Protein 4PMK (pdb70)

Nearest PDB structures (foldseek):
  4pmk-assembly2_B  TM=1.007E+00  e=2.089E-31  Actinidia chinensis
  4pmk-assembly1_A  TM=1.007E+00  e=1.677E-30  Actinidia chinensis
  6fpg-assembly2_H  TM=9.842E-01  e=8.114E-22  Zea mays
  6fpg-assembly1_D  TM=9.839E-01  e=1.562E-21  Zea mays
  6fpg-assembly2_I  TM=9.798E-01  e=4.047E-21  Zea mays

InterPro domains:
  IPR036908 RlpA-like domain superfamily [G3DSA:2.40.40.10] (102-213)
  IPR036908 RlpA-like domain superfamily [SSF50685] (91-212)
  IPR039271 Kiwellin-like [PF24300] (71-211)
  IPR039271 Kiwellin-like [PTHR33191] (9-213)

Radius of gyration: 21.15 Å; Cα contacts (8 Å, |Δi|>4): 742; chains: 2; bounding box: 55×54×46 Å

Structure (mmCIF, N/CA/C/O backbone):
data_4PMK
#
_entry.id   4PMK
#
_cell.length_a   52.420
_cell.length_b   59.700
_cell.length_c   54.550
_cell.angle_alpha   90.000
_cell.angle_beta   97.450
_cell.angle_gamma   90.000
#
_symmetry.space_group_name_H-M   'P 1 21 1'
#
loop_
_entity.id
_entity.type
_entity.pdbx_description
1 polymer Kiwellin
2 non-polymer 'CHLORIDE ION'
3 water water
#
loop_
_atom_site.group_PDB
_atom_site.id
_atom_site.type_symbol
_atom_site.label_atom_id
_atom_site.label_alt_id
_atom_site.label_comp_id
_atom_site.label_asym_id
_atom_site.label_entity_id
_atom_site.label_seq_id
_atom_site.pdbx_PDB_ins_code
_atom_site.Cartn_x
_atom_site.Cartn_y
_atom_site.Cartn_z
_atom_site.occupancy
_atom_site.B_iso_or_equiv
_atom_site.auth_seq_id
_atom_site.auth_comp_id
_atom_site.auth_asym_id
_atom_site.auth_atom_id
_atom_site.pdbx_PDB_model_num
ATOM 1 N N . LYS A 1 24 ? 18.338 7.273 29.250 1.00 92.40 24 LYS A N 1
ATOM 2 C CA . LYS A 1 24 ? 19.117 8.095 30.227 1.00 90.88 24 LYS A CA 1
ATOM 3 C C . LYS A 1 24 ? 20.575 8.277 29.792 1.00 84.79 24 LYS A C 1
ATOM 4 O O . LYS A 1 24 ? 20.993 7.764 28.747 1.00 82.29 24 LYS A O 1
ATOM 10 N N . CYS A 1 25 ? 21.337 9.024 30.591 1.00 80.56 25 CYS A N 1
ATOM 11 C CA . CYS A 1 25 ? 22.754 9.272 30.309 1.00 76.68 25 CYS A CA 1
ATOM 12 C C . CYS A 1 25 ? 23.599 8.042 30.661 1.00 70.75 25 CYS A C 1
ATOM 13 O O . CYS A 1 25 ? 23.698 7.675 31.830 1.00 69.03 25 CYS A O 1
ATOM 16 N N . ASN A 1 26 ? 24.191 7.410 29.648 1.00 67.01 26 ASN A N 1
ATOM 17 C CA . ASN A 1 26 ? 25.075 6.254 29.846 1.00 64.08 26 ASN A CA 1
ATOM 18 C C . ASN A 1 26 ? 26.354 6.342 29.000 1.00 58.48 26 ASN A C 1
ATOM 19 O O . ASN A 1 26 ? 26.484 7.223 28.142 1.00 55.53 26 ASN A O 1
ATOM 24 N N . ASP A 1 27 ? 27.295 5.432 29.268 1.00 54.12 27 ASP A N 1
ATOM 25 C CA . ASP A 1 27 ? 28.523 5.303 28.483 1.00 50.47 27 ASP A CA 1
ATOM 26 C C . ASP A 1 27 ? 28.175 4.819 27.073 1.00 50.24 27 ASP A C 1
ATOM 27 O O . ASP A 1 27 ? 27.307 3.972 26.900 1.00 49.50 27 ASP A O 1
ATOM 32 N N . ASP A 1 28 ? 28.838 5.373 26.065 1.00 49.75 28 ASP A N 1
ATOM 33 C CA . ASP A 1 28 ? 28.727 4.843 24.716 1.00 50.46 28 ASP A CA 1
ATOM 34 C C . ASP A 1 28 ? 29.816 3.789 24.553 1.00 49.93 28 ASP A C 1
ATOM 35 O O . ASP A 1 28 ? 31.016 4.112 24.614 1.00 46.26 28 ASP A O 1
ATOM 40 N N . PRO A 1 29 ? 29.410 2.524 24.325 1.00 51.71 29 PRO A N 1
ATOM 41 C CA . PRO A 1 29 ? 30.384 1.430 24.280 1.00 51.70 29 PRO A CA 1
ATOM 42 C C . PRO A 1 29 ? 31.359 1.500 23.095 1.00 50.83 29 PRO A C 1
ATOM 43 O O . PRO A 1 29 ? 32.403 0.836 23.126 1.00 50.11 29 PRO A O 1
ATOM 47 N N . GLU A 1 30 ? 31.021 2.284 22.065 1.00 50.57 30 GLU A N 1
ATOM 48 C CA . GLU A 1 30 ? 31.929 2.514 20.936 1.00 50.34 30 GLU A CA 1
ATOM 49 C C . GLU A 1 30 ? 33.067 3.449 21.312 1.00 48.15 30 GLU A C 1
ATOM 50 O O . GLU A 1 30 ? 34.142 3.409 20.708 1.00 49.06 30 GLU A O 1
ATOM 56 N N . VAL A 1 31 ? 32.805 4.303 22.289 1.00 44.63 31 VAL A N 1
ATOM 57 C CA . VAL A 1 31 ? 33.771 5.274 22.762 1.00 43.17 31 VAL A CA 1
ATOM 58 C C . VAL A 1 31 ? 34.712 4.605 23.758 1.00 43.39 31 VAL A C 1
ATOM 59 O O . VAL A 1 31 ? 35.904 4.912 23.796 1.00 43.33 31 VAL A O 1
ATOM 63 N N . GLY A 1 32 ? 34.169 3.689 24.554 1.00 43.02 32 GLY A N 1
ATOM 64 C CA . GLY A 1 32 ? 34.966 2.947 25.509 1.00 45.30 32 GLY A CA 1
ATOM 65 C C . GLY A 1 32 ? 35.255 3.688 26.798 1.00 44.47 32 GLY A C 1
ATOM 66 O O . GLY A 1 32 ? 36.185 3.320 27.513 1.00 49.17 32 GLY A O 1
ATOM 67 N N . THR A 1 33 ? 34.469 4.718 27.118 1.00 43.24 33 THR A N 1
ATOM 68 C CA . THR A 1 33 ? 34.485 5.276 28.478 1.00 43.49 33 THR A CA 1
ATOM 69 C C . THR A 1 33 ? 33.857 4.249 29.434 1.00 43.52 33 THR A C 1
ATOM 70 O O . THR A 1 33 ? 33.126 3.361 28.995 1.00 41.48 33 THR A O 1
ATOM 74 N N . HIS A 1 34 ? 34.130 4.373 30.733 1.00 45.36 34 HIS A N 1
ATOM 75 C CA . HIS A 1 34 ? 33.479 3.501 31.717 1.00 46.78 34 HIS A CA 1
ATOM 76 C C . HIS A 1 34 ? 33.027 4.256 32.955 1.00 48.38 34 HIS A C 1
ATOM 77 O O . HIS A 1 34 ? 33.094 3.722 34.068 1.00 47.69 34 HIS A O 1
ATOM 84 N N . ILE A 1 35 ? 32.528 5.476 32.763 1.00 49.45 35 ILE A N 1
ATOM 85 C CA . ILE A 1 35 ? 32.120 6.331 33.886 1.00 53.68 35 ILE A CA 1
ATOM 86 C C . ILE A 1 35 ? 30.864 5.820 34.618 1.00 55.29 35 ILE A C 1
ATOM 87 O O . ILE A 1 35 ? 30.672 6.095 35.816 1.00 57.16 35 ILE A O 1
ATOM 92 N N . CYS A 1 36 ? 30.016 5.082 33.903 1.00 52.97 36 CYS A N 1
ATOM 93 C CA . CYS A 1 36 ? 28.783 4.548 34.475 1.00 53.30 36 CYS A CA 1
ATOM 94 C C . CYS A 1 36 ? 28.886 3.062 34.806 1.00 49.56 36 CYS A C 1
ATOM 95 O O . CYS A 1 36 ? 27.905 2.448 35.209 1.00 51.47 36 CYS A O 1
ATOM 98 N N . ARG A 1 37 ? 30.077 2.487 34.661 1.00 45.02 37 ARG A N 1
ATOM 99 C CA . ARG A 1 37 ? 30.271 1.063 34.933 1.00 42.78 37 ARG A CA 1
ATOM 100 C C . ARG A 1 37 ? 30.015 0.766 36.412 1.00 42.17 37 ARG A C 1
ATOM 101 O O . ARG A 1 37 ? 30.568 1.420 37.278 1.00 41.25 37 ARG A O 1
ATOM 109 N N . GLY A 1 38 ? 29.123 -0.191 36.667 1.00 42.64 38 GLY A N 1
ATOM 110 C CA . GLY A 1 38 ? 28.770 -0.643 38.005 1.00 43.02 38 GLY A CA 1
ATOM 111 C C . GLY A 1 38 ? 27.639 0.116 38.673 1.00 44.38 38 GLY A C 1
ATOM 112 O O . GLY A 1 38 ? 27.156 -0.304 39.717 1.00 44.41 38 GLY A O 1
ATOM 113 N N . THR A 1 39 ? 27.195 1.228 38.095 1.00 45.42 39 THR A N 1
ATOM 114 C CA . THR A 1 39 ? 26.287 2.124 38.839 1.00 48.07 39 THR A CA 1
ATOM 115 C C . THR A 1 39 ? 24.825 1.636 38.936 1.00 50.72 39 THR A C 1
ATOM 116 O O . THR A 1 39 ? 24.325 0.946 38.044 1.00 51.28 39 THR A O 1
ATOM 120 N N . CYS A 1 48 ? 38.620 -0.742 17.239 1.00 49.23 48 CYS A N 1
ATOM 121 C CA . CYS A 1 48 ? 38.275 0.596 16.795 1.00 45.47 48 CYS A CA 1
ATOM 122 C C . CYS A 1 48 ? 37.991 1.488 17.998 1.00 45.23 48 CYS A C 1
ATOM 123 O O . CYS A 1 48 ? 37.127 1.189 18.827 1.00 40.60 48 CYS A O 1
ATOM 126 N N . LYS A 1 49 ? 38.750 2.572 18.097 1.00 46.11 49 LYS A N 1
ATOM 127 C CA . LYS A 1 49 ? 38.585 3.552 19.165 1.00 44.56 49 LYS A CA 1
ATOM 128 C C . LYS A 1 49 ? 38.464 4.953 18.565 1.00 38.24 49 LYS A C 1
ATOM 129 O O . LYS A 1 49 ? 38.939 5.186 17.452 1.00 35.44 49 LYS A O 1
ATOM 135 N N . PRO A 1 50 ? 37.849 5.897 19.304 1.00 35.20 50 PRO A N 1
ATOM 136 C CA . PRO A 1 50 ? 37.820 7.268 18.808 1.00 32.63 50 PRO A CA 1
ATOM 137 C C . PRO A 1 50 ? 39.214 7.839 18.476 1.00 31.24 50 PRO A C 1
ATOM 138 O O . PRO A 1 50 ? 40.185 7.588 19.200 1.00 30.97 50 PRO A O 1
ATOM 142 N N . SER A 1 51 ? 39.299 8.589 17.375 1.00 28.50 51 SER A N 1
ATOM 143 C CA . SER A 1 51 ? 40.536 9.259 16.966 1.00 27.92 51 SER A CA 1
ATOM 144 C C . SER A 1 51 ? 40.792 10.507 17.776 1.00 28.76 51 SER A C 1
ATOM 145 O O . SER A 1 51 ? 41.951 10.931 17.933 1.00 29.69 51 SER A O 1
ATOM 148 N N . GLY A 1 52 ? 39.717 11.090 18.300 1.00 27.74 52 GLY A N 1
ATOM 149 C CA . GLY A 1 52 ? 39.810 12.314 19.089 1.00 29.67 52 GLY A CA 1
ATOM 150 C C . GLY A 1 52 ? 38.430 12.900 19.310 1.00 29.00 52 GLY A C 1
ATOM 151 O O . GLY A 1 52 ? 37.485 12.151 19.473 1.00 27.03 52 GLY A O 1
ATOM 152 N N . THR A 1 53 ? 38.324 14.231 19.290 1.00 30.81 53 THR A N 1
ATOM 153 C CA . THR A 1 53 ? 37.069 14.946 19.555 1.00 31.81 53 THR A CA 1
ATOM 154 C C . THR A 1 53 ? 36.879 16.228 18.739 1.00 32.58 53 THR A C 1
ATOM 155 O O . THR A 1 53 ? 37.835 16.836 18.283 1.00 33.21 53 THR A O 1
ATOM 159 N N . LEU A 1 54 ? 35.612 16.599 18.564 1.00 33.11 54 LEU A N 1
ATOM 160 C CA . LEU A 1 54 ? 35.195 17.891 18.051 1.00 34.79 54 LEU A CA 1
ATOM 161 C C . LEU A 1 54 ? 34.151 18.434 19.009 1.00 37.76 54 LEU A C 1
ATOM 162 O O . LEU A 1 54 ? 33.211 17.728 19.377 1.00 37.48 54 LEU A O 1
ATOM 167 N N . THR A 1 55 ? 34.281 19.692 19.374 1.00 41.67 55 THR A N 1
ATOM 168 C CA . THR A 1 55 ? 33.419 20.281 20.384 1.00 46.66 55 THR A CA 1
ATOM 169 C C . THR A 1 55 ? 32.356 21.101 19.704 1.00 49.17 55 THR A C 1
ATOM 170 O O . THR A 1 55 ? 32.658 21.940 18.865 1.00 48.99 55 THR A O 1
ATOM 174 N N . CYS A 1 56 ? 31.110 20.860 20.086 1.00 53.82 56 CYS A N 1
ATOM 175 C CA . CYS A 1 56 ? 29.960 21.448 19.420 1.00 58.01 56 CYS A CA 1
ATOM 176 C C . CYS A 1 56 ? 29.222 22.392 20.365 1.00 61.72 56 CYS A C 1
ATOM 177 O O . CYS A 1 56 ? 29.802 23.378 20.823 1.00 74.20 56 CYS A O 1
ATOM 180 N N . GLN A 1 57 ? 27.961 22.110 20.673 1.00 70.07 57 GLN A N 1
ATOM 181 C CA . GLN A 1 57 ? 27.170 23.019 21.491 1.00 77.43 57 GLN A CA 1
ATOM 182 C C . GLN A 1 57 ? 27.543 22.773 22.940 1.00 77.09 57 GLN A C 1
ATOM 183 O O . GLN A 1 57 ? 26.784 22.157 23.689 1.00 74.69 57 GLN A O 1
ATOM 189 N N . GLY A 1 58 ? 28.734 23.237 23.314 1.00 76.56 58 GLY A N 1
ATOM 190 C CA . GLY A 1 58 ? 29.334 22.907 24.601 1.00 77.54 58 GLY A CA 1
ATOM 191 C C . GLY A 1 58 ? 29.498 21.414 24.878 1.00 76.83 58 GLY A C 1
ATOM 192 O O . GLY A 1 58 ? 29.607 21.023 26.041 1.00 77.11 58 GLY A O 1
ATOM 193 N N . LYS A 1 59 ? 29.523 20.578 23.831 1.00 68.61 59 LYS A N 1
ATOM 194 C CA . LYS A 1 59 ? 29.657 19.128 24.001 1.00 65.22 59 LYS A CA 1
ATOM 195 C C . LYS A 1 59 ? 30.795 18.577 23.148 1.00 60.53 59 LYS A C 1
ATOM 196 O O . LYS A 1 59 ? 30.908 18.921 21.970 1.00 54.75 59 LYS A O 1
ATOM 202 N N . SER A 1 60 ? 31.633 17.730 23.747 1.00 55.32 60 SER A N 1
ATOM 203 C CA . SER A 1 60 ? 32.676 17.001 23.010 1.00 50.73 60 SER A CA 1
ATOM 204 C C . SER A 1 60 ? 32.086 15.779 22.344 1.00 45.34 60 SER A C 1
ATOM 205 O O . SER A 1 60 ? 31.503 14.927 23.014 1.00 48.84 60 SER A O 1
ATOM 208 N N . HIS A 1 61 ? 32.240 15.697 21.031 1.00 38.41 61 HIS A N 1
ATOM 209 C CA . HIS A 1 61 ? 31.863 14.535 20.282 1.00 34.35 61 HIS A CA 1
ATOM 210 C C . HIS A 1 61 ? 33.130 13.801 19.879 1.00 32.19 61 HIS A C 1
ATOM 211 O O . HIS A 1 61 ? 34.114 14.439 19.530 1.00 31.19 61 HIS A O 1
ATOM 218 N N . PRO A 1 62 ? 33.114 12.458 19.942 1.00 30.27 62 PRO A N 1
ATOM 219 C CA . PRO A 1 62 ? 34.245 11.672 19.503 1.00 29.32 62 PRO A CA 1
ATOM 220 C C . PRO A 1 62 ? 34.298 11.677 17.991 1.00 26.82 62 PRO A C 1
ATOM 221 O O . PRO A 1 62 ? 33.249 11.724 17.338 1.00 25.12 62 PRO A O 1
ATOM 225 N N . THR A 1 63 ? 35.508 11.685 17.446 1.00 26.64 63 THR A N 1
ATOM 226 C CA . THR A 1 63 ? 35.718 11.444 16.014 1.00 25.53 63 THR A CA 1
ATOM 227 C C . THR A 1 63 ? 36.268 10.023 15.843 1.00 25.60 63 THR A C 1
ATOM 228 O O . THR A 1 63 ? 36.817 9.434 16.792 1.00 24.65 63 THR A O 1
ATOM 232 N N . TYR A 1 64 ? 36.087 9.480 14.640 1.00 24.53 64 TYR A N 1
ATOM 233 C CA . TYR A 1 64 ? 36.571 8.162 14.296 1.00 26.07 64 TYR A CA 1
ATOM 234 C C . TYR A 1 64 ? 37.056 8.136 12.865 1.00 26.54 64 TYR A C 1
ATOM 235 O O . TYR A 1 64 ? 36.469 8.783 11.997 1.00 25.87 64 TYR A O 1
ATOM 244 N N . ASP A 1 65 ? 38.114 7.369 12.615 1.00 30.09 65 ASP A N 1
ATOM 245 C CA . ASP A 1 65 ? 38.494 7.029 11.228 1.00 33.72 65 ASP A CA 1
ATOM 246 C C . ASP A 1 65 ? 38.114 5.577 10.899 1.00 33.42 65 ASP A C 1
ATOM 247 O O . ASP A 1 65 ? 38.219 5.153 9.756 1.00 40.65 65 ASP A O 1
ATOM 252 N N . CYS A 1 66 ? 37.636 4.844 11.903 1.00 31.63 66 CYS A N 1
ATOM 253 C CA . CYS A 1 66 ? 37.313 3.433 11.783 1.00 28.49 66 CYS A CA 1
ATOM 254 C C . CYS A 1 66 ? 35.898 3.150 12.250 1.00 26.93 66 CYS A C 1
ATOM 255 O O . CYS A 1 66 ? 35.222 3.989 12.849 1.00 28.01 66 CYS A O 1
ATOM 258 N N . SER A 1 67 ? 35.457 1.939 11.986 1.00 25.65 67 SER A N 1
ATOM 259 C CA . SER A 1 67 ? 34.156 1.462 12.426 1.00 25.86 67 SER A CA 1
ATOM 260 C C . SER A 1 67 ? 34.347 0.018 12.869 1.00 24.12 67 SER A C 1
ATOM 261 O O . SER A 1 67 ? 35.351 -0.585 12.504 1.00 24.92 67 SER A O 1
ATOM 264 N N . PRO A 1 68 ? 33.378 -0.561 13.602 1.00 26.60 68 PRO A N 1
ATOM 265 C CA . PRO A 1 68 ? 33.505 -1.989 13.994 1.00 28.48 68 PRO A CA 1
ATOM 266 C C . PRO A 1 68 ? 33.624 -2.909 12.759 1.00 30.88 68 PRO A C 1
ATOM 267 O O . PRO A 1 68 ? 33.326 -2.468 11.636 1.00 30.73 68 PRO A O 1
ATOM 271 N N . PRO A 1 69 ? 34.065 -4.168 12.964 1.00 31.97 69 PRO A N 1
ATOM 272 C CA . PRO A 1 69 ? 34.183 -5.139 11.880 1.00 30.69 69 PRO A CA 1
ATOM 273 C C . PRO A 1 69 ? 32.851 -5.343 11.127 1.00 28.71 69 PRO A C 1
ATOM 274 O O . PRO A 1 69 ? 31.791 -5.431 11.741 1.00 29.67 69 PRO A O 1
ATOM 278 N N . VAL A 1 70 ? 32.916 -5.383 9.805 1.00 27.58 70 VAL A N 1
ATOM 279 C CA . VAL A 1 70 ? 31.771 -5.731 8.982 1.00 26.35 70 VAL A CA 1
ATOM 280 C C . VAL A 1 70 ? 31.658 -7.263 8.976 1.00 30.30 70 VAL A C 1
ATOM 281 O O . VAL A 1 70 ? 32.631 -7.965 8.676 1.00 30.66 70 VAL A O 1
ATOM 285 N N . THR A 1 71 ? 30.488 -7.776 9.364 1.00 32.40 71 THR A N 1
ATOM 286 C CA . THR A 1 71 ? 30.228 -9.222 9.422 1.00 32.97 71 THR A CA 1
ATOM 287 C C . THR A 1 71 ? 28.955 -9.531 8.655 1.00 32.66 71 THR A C 1
ATOM 288 O O . THR A 1 71 ? 28.358 -8.649 8.027 1.00 29.12 71 THR A O 1
ATOM 292 N N . SER A 1 72 ? 28.551 -10.794 8.662 1.00 33.15 72 SER A N 1
ATOM 293 C CA . SER A 1 72 ? 27.259 -11.176 8.097 1.00 33.84 72 SER A CA 1
ATOM 294 C C . SER A 1 72 ? 26.096 -10.605 8.908 1.00 33.53 72 SER A C 1
ATOM 295 O O . SER A 1 72 ? 24.956 -10.610 8.448 1.00 34.28 72 SER A O 1
ATOM 298 N N . SER A 1 73 ? 26.377 -10.133 10.121 1.00 33.38 73 SER A N 1
ATOM 299 C CA . SER A 1 73 ? 25.352 -9.559 10.981 1.00 33.18 73 SER A CA 1
ATOM 300 C C . SER A 1 73 ? 25.972 -8.426 11.776 1.00 30.26 73 SER A C 1
ATOM 301 O O . SER A 1 73 ? 26.326 -8.587 12.937 1.00 31.69 73 SER A O 1
ATOM 304 N N . THR A 1 74 ? 26.113 -7.277 11.132 1.00 26.87 74 THR A N 1
ATOM 305 C CA . THR A 1 74 ? 26.839 -6.170 11.694 1.00 24.85 74 THR A CA 1
ATOM 306 C C . THR A 1 74 ? 25.890 -5.307 12.517 1.00 23.08 74 THR A C 1
ATOM 307 O O . THR A 1 74 ? 24.978 -4.722 11.964 1.00 19.79 74 THR A O 1
ATOM 311 N N . PRO A 1 75 ? 26.110 -5.207 13.847 1.00 22.11 75 PRO A N 1
ATOM 312 C CA . PRO A 1 75 ? 25.223 -4.357 14.645 1.00 21.14 75 PRO A CA 1
ATOM 313 C C . PRO A 1 75 ? 25.435 -2.879 14.344 1.00 19.89 75 PRO A C 1
ATOM 314 O O . PRO A 1 75 ? 26.577 -2.404 14.181 1.00 19.93 75 PRO A O 1
ATOM 318 N N . ALA A 1 76 ? 24.361 -2.118 14.327 1.00 19.27 76 ALA A N 1
ATOM 319 C CA . ALA A 1 76 ? 24.463 -0.736 13.931 1.00 19.99 76 ALA A CA 1
ATOM 320 C C . ALA A 1 76 ? 23.289 0.060 14.461 1.00 19.73 76 ALA A C 1
ATOM 321 O O . ALA A 1 76 ? 22.312 -0.517 14.949 1.00 20.44 76 ALA A O 1
ATOM 323 N N . LYS A 1 77 ? 23.401 1.380 14.332 1.00 20.25 77 LYS A N 1
ATOM 324 C CA . LYS A 1 77 ? 22.328 2.322 14.624 1.00 20.52 77 LYS A CA 1
ATOM 325 C C . LYS A 1 77 ? 21.829 2.924 13.308 1.00 19.10 77 LYS A C 1
ATOM 326 O O . LYS A 1 77 ? 22.642 3.384 12.484 1.00 21.08 77 LYS A O 1
ATOM 332 N N . LEU A 1 78 ? 20.511 2.913 13.110 1.00 19.14 78 LEU A N 1
ATOM 333 C CA . LEU A 1 78 ? 19.891 3.513 11.912 1.00 19.21 78 LEU A CA 1
ATOM 334 C C . LEU A 1 78 ? 19.404 4.898 12.301 1.00 20.55 78 LEU A C 1
ATOM 335 O O . LEU A 1 78 ? 18.721 5.073 13.322 1.00 21.84 78 LEU A O 1
ATOM 340 N N . THR A 1 79 ? 19.806 5.887 11.511 1.00 19.90 79 THR A N 1
ATOM 341 C CA . THR A 1 79 ? 19.318 7.247 11.639 1.00 22.10 79 THR A CA 1
ATOM 342 C C . THR A 1 79 ? 18.704 7.631 10.279 1.00 21.94 79 THR A C 1
ATOM 343 O O . THR A 1 79 ? 18.696 6.823 9.330 1.00 19.29 79 THR A O 1
ATOM 347 N N . ASN A 1 80 ? 18.151 8.836 10.214 1.00 21.63 80 ASN A N 1
ATOM 348 C CA . ASN A 1 80 ? 17.454 9.309 9.036 1.00 23.31 80 ASN A CA 1
ATOM 349 C C . ASN A 1 80 ? 18.184 10.504 8.407 1.00 25.01 80 ASN A C 1
ATOM 350 O O . ASN A 1 80 ? 18.566 11.438 9.102 1.00 25.19 80 ASN A O 1
ATOM 355 N N . ASN A 1 81 ? 18.344 10.455 7.083 1.00 25.76 81 ASN A N 1
ATOM 356 C CA . ASN A 1 81 ? 19.023 11.484 6.325 1.00 25.03 81 ASN A CA 1
ATOM 357 C C . ASN A 1 81 ? 18.224 11.869 5.085 1.00 29.04 81 ASN A C 1
ATOM 358 O O . ASN A 1 81 ? 17.561 11.022 4.458 1.00 24.16 81 ASN A O 1
ATOM 363 N N . ASP A 1 82 ? 18.307 13.164 4.748 1.00 28.17 82 ASP A N 1
ATOM 364 C CA . ASP A 1 82 ? 17.707 13.739 3.568 1.00 29.84 82 ASP A CA 1
ATOM 365 C C . ASP A 1 82 ? 18.792 13.823 2.486 1.00 29.21 82 ASP A C 1
ATOM 366 O O . ASP A 1 82 ? 19.731 14.590 2.604 1.00 31.36 82 ASP A O 1
ATOM 371 N N . PHE A 1 83 ? 18.655 12.999 1.456 1.00 26.48 83 PHE A N 1
ATOM 372 C CA . PHE A 1 83 ? 19.621 12.897 0.372 1.00 25.79 83 PHE A CA 1
ATOM 373 C C . PHE A 1 83 ? 19.294 13.779 -0.809 1.00 26.38 83 PHE A C 1
ATOM 374 O O . PHE A 1 83 ? 19.997 13.747 -1.837 1.00 26.89 83 PHE A O 1
ATOM 382 N N . SER A 1 84 ? 18.216 14.533 -0.689 1.00 27.87 84 SER A N 1
ATOM 383 C CA . SER A 1 84 ? 17.691 15.291 -1.804 1.00 31.22 84 SER A CA 1
ATOM 384 C C . SER A 1 84 ? 18.364 16.661 -1.930 1.00 33.63 84 SER A C 1
ATOM 385 O O . SER A 1 84 ? 19.053 17.123 -1.010 1.00 32.89 84 SER A O 1
ATOM 388 N N . GLU A 1 85 ? 18.162 17.274 -3.089 1.00 36.53 85 GLU A N 1
ATOM 389 C CA . GLU A 1 85 ? 18.619 18.647 -3.393 1.00 43.88 85 GLU A CA 1
ATOM 390 C C . GLU A 1 85 ? 18.126 19.678 -2.369 1.00 41.06 85 GLU A C 1
ATOM 3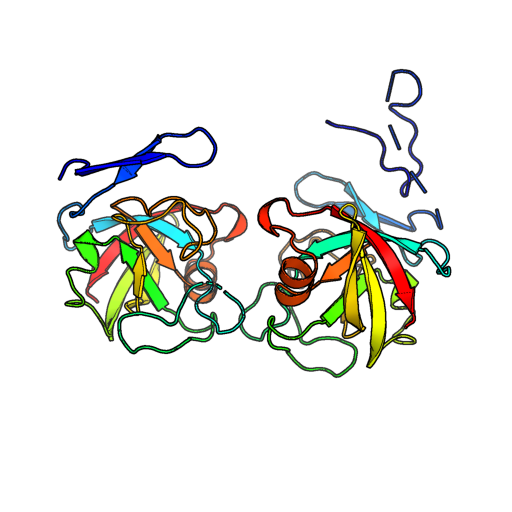91 O O . GLU A 1 85 ? 18.865 20.588 -2.009 1.00 45.29 85 GLU A O 1
ATOM 397 N N . GLY A 1 86 ? 16.885 19.514 -1.909 1.00 41.12 86 GLY A N 1
ATOM 398 C CA . GLY A 1 86 ? 16.291 20.353 -0.880 1.00 47.77 86 GLY A CA 1
ATOM 399 C C . GLY A 1 86 ? 16.385 19.668 0.468 1.00 53.59 86 GLY A C 1
ATOM 400 O O . GLY A 1 86 ? 15.374 19.175 0.979 1.00 65.89 86 GLY A O 1
ATOM 401 N N . GLY A 1 87 ? 17.594 19.600 1.036 1.00 51.83 87 GLY A N 1
ATOM 402 C CA . GLY A 1 87 ? 17.794 18.882 2.285 1.00 52.81 87 GLY A CA 1
ATOM 403 C C . GLY A 1 87 ? 18.910 19.315 3.211 1.00 62.62 87 GLY A C 1
ATOM 404 O O . GLY A 1 87 ? 19.680 20.215 2.905 1.00 62.83 87 GLY A O 1
ATOM 405 N N . ASP A 1 88 ? 18.971 18.648 4.361 1.00 74.54 88 ASP A N 1
ATOM 406 C CA . ASP A 1 88 ? 19.937 18.947 5.416 1.00 87.16 88 ASP A CA 1
ATOM 407 C C . ASP A 1 88 ? 21.306 18.296 5.180 1.00 90.60 88 ASP A C 1
ATOM 408 O O . ASP A 1 88 ? 22.274 18.624 5.866 1.00 87.73 88 ASP A O 1
ATOM 413 N N . GLY A 1 89 ? 21.390 17.392 4.203 1.00 91.60 89 GLY A N 1
ATOM 414 C CA . GLY A 1 89 ? 22.563 16.533 4.020 1.00 84.19 89 GLY A CA 1
ATOM 415 C C . GLY A 1 89 ? 23.829 17.168 3.455 1.00 82.82 89 GLY A C 1
ATOM 416 O O . GLY A 1 89 ? 24.813 16.461 3.210 1.00 86.23 89 GLY A O 1
ATOM 417 N N . GLY A 1 90 ? 23.821 18.483 3.235 1.00 71.24 90 GLY A N 1
ATOM 418 C CA . GLY A 1 90 ? 25.017 19.178 2.756 1.00 64.19 90 GLY A CA 1
ATOM 419 C C . GLY A 1 90 ? 25.202 18.994 1.259 1.00 57.69 90 GLY A C 1
ATOM 420 O O . GLY A 1 90 ? 24.319 19.347 0.462 1.00 65.26 90 GLY A O 1
ATOM 421 N N . GLY A 1 91 ? 26.343 18.441 0.861 1.00 46.81 91 GLY A N 1
ATOM 422 C CA . GLY A 1 91 ? 26.617 18.274 -0.563 1.00 47.11 91 GLY A CA 1
ATOM 423 C C . GLY A 1 91 ? 25.935 17.057 -1.171 1.00 39.88 91 GLY A C 1
ATOM 424 O O . GLY A 1 91 ? 25.219 16.345 -0.484 1.00 33.73 91 GLY A O 1
ATOM 425 N N . PRO A 1 92 ? 26.154 16.816 -2.480 1.00 39.36 92 PRO A N 1
ATOM 426 C CA . PRO A 1 92 ? 25.653 15.599 -3.107 1.00 35.52 92 PRO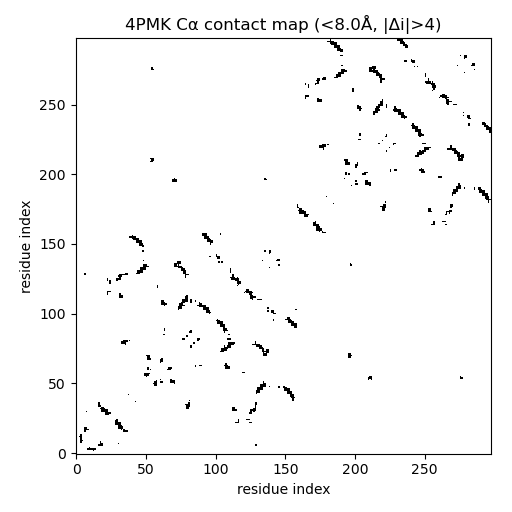 A CA 1
ATOM 427 C C . PRO A 1 92 ? 26.307 14.357 -2.498 1.00 31.97 92 PRO A C 1
ATOM 428 O O . PRO A 1 92 ? 27.379 14.444 -1.908 1.00 29.21 92 PRO A O 1
ATOM 432 N N . SER A 1 93 ? 25.657 13.217 -2.641 1.00 29.51 93 SER A N 1
ATOM 433 C CA . SER A 1 93 ? 26.215 11.953 -2.187 1.00 29.40 93 SER A CA 1
ATOM 434 C C . SER A 1 93 ? 27.586 11.647 -2.806 1.00 29.08 93 SER A C 1
ATOM 435 O O . SER A 1 93 ? 27.809 11.814 -4.015 1.00 28.77 93 SER A O 1
ATOM 438 N N . GLU A 1 94 ? 28.505 11.211 -1.953 1.00 29.31 94 GLU A N 1
ATOM 439 C CA . GLU A 1 94 ? 29.894 10.939 -2.357 1.00 33.93 94 GLU A CA 1
ATOM 440 C C . GLU A 1 94 ? 30.017 9.955 -3.510 1.00 31.34 94 GLU A C 1
ATOM 441 O O . GLU A 1 94 ? 30.772 10.197 -4.447 1.00 38.93 94 GLU A O 1
ATOM 447 N N . CYS A 1 95 ? 29.271 8.850 -3.446 1.00 26.91 95 CYS A N 1
ATOM 448 C CA . CYS A 1 95 ? 29.486 7.727 -4.368 1.00 27.05 95 CYS A CA 1
ATOM 449 C C . CYS A 1 95 ? 29.330 8.125 -5.838 1.00 29.48 95 CYS A C 1
ATOM 450 O O . CYS A 1 95 ? 30.194 7.800 -6.628 1.00 29.45 95 CYS A O 1
ATOM 453 N N . ASP A 1 96 ? 28.240 8.812 -6.187 1.00 31.84 96 ASP A N 1
ATOM 454 C CA . ASP A 1 96 ? 27.953 9.190 -7.592 1.00 34.65 96 ASP A CA 1
ATOM 455 C C . ASP A 1 96 ? 27.930 10.702 -7.817 1.00 38.32 96 ASP A C 1
ATOM 456 O O . ASP A 1 96 ? 27.592 11.163 -8.924 1.00 36.98 96 ASP A O 1
ATOM 461 N N . GLU A 1 97 ? 28.271 11.479 -6.784 1.00 37.26 97 GLU A N 1
ATOM 462 C CA . GLU A 1 97 ? 28.273 12.946 -6.892 1.00 40.36 97 GLU A CA 1
ATOM 463 C C . GLU A 1 97 ? 26.910 13.429 -7.408 1.00 35.27 97 GLU A C 1
ATOM 464 O O . GLU A 1 97 ? 26.832 14.186 -8.356 1.00 41.09 97 GLU A O 1
ATOM 470 N N . SER A 1 98 ? 25.843 12.919 -6.808 1.00 31.67 98 SER A N 1
ATOM 471 C CA . SER A 1 98 ? 24.493 13.290 -7.167 1.00 30.86 98 SER A CA 1
ATOM 472 C C . SER A 1 98 ? 23.611 13.374 -5.947 1.00 28.92 98 SER A C 1
ATOM 473 O O . SER A 1 98 ? 23.948 12.867 -4.875 1.00 25.09 98 SER A O 1
ATOM 476 N N . TYR A 1 99 ? 22.477 14.037 -6.125 1.00 29.62 99 TYR A N 1
ATOM 477 C CA . TYR A 1 99 ? 21.428 14.043 -5.132 1.00 29.74 99 TYR A CA 1
ATOM 478 C C . TYR A 1 99 ? 20.503 12.900 -5.466 1.00 28.75 99 TYR A C 1
ATOM 479 O O . TYR A 1 99 ? 20.499 12.405 -6.599 1.00 28.19 99 TYR A O 1
ATOM 488 N N . HIS A 1 100 ? 19.688 12.527 -4.491 1.00 27.30 100 HIS A N 1
ATOM 489 C CA . HIS A 1 100 ? 18.769 11.409 -4.631 1.00 28.43 100 HIS A CA 1
ATOM 490 C C . HIS A 1 100 ? 17.419 11.717 -4.029 1.00 29.53 100 HIS A C 1
ATOM 491 O O . HIS A 1 100 ? 17.328 12.392 -3.013 1.00 33.60 100 HIS A O 1
ATOM 498 N N . SER A 1 101 ? 16.379 11.173 -4.634 1.00 27.51 101 SER A N 1
ATOM 499 C CA . SER A 1 101 ? 15.050 11.184 -4.036 1.00 27.75 101 SER A CA 1
ATOM 500 C C . SER A 1 101 ? 15.084 10.388 -2.724 1.00 24.30 101 SER A C 1
ATOM 501 O O . SER A 1 101 ? 15.676 9.313 -2.667 1.00 23.58 101 SER A O 1
ATOM 504 N N . ASN A 1 102 ? 14.415 10.874 -1.689 1.00 23.83 102 ASN A N 1
ATOM 505 C CA . ASN A 1 102 ? 14.269 10.074 -0.463 1.00 23.71 102 ASN A CA 1
ATOM 506 C C . ASN A 1 102 ? 13.286 8.872 -0.532 1.00 24.76 102 ASN A C 1
ATOM 507 O O . ASN A 1 102 ? 13.155 8.143 0.445 1.00 22.70 102 ASN A O 1
ATOM 512 N N . ASN A 1 103 ? 12.596 8.685 -1.673 1.00 26.88 103 ASN A N 1
ATOM 513 C CA . ASN A 1 103 ? 11.870 7.439 -1.969 1.00 27.21 103 ASN A CA 1
ATOM 514 C C . ASN A 1 103 ? 12.771 6.332 -2.459 1.00 25.79 103 ASN A C 1
ATOM 515 O O . ASN A 1 103 ? 12.345 5.188 -2.513 1.00 24.78 103 ASN A O 1
ATOM 520 N N . GLU A 1 104 ? 14.012 6.654 -2.816 1.00 24.67 104 GLU A N 1
ATOM 521 C CA . GLU A 1 104 ? 14.989 5.620 -3.076 1.00 24.65 104 GLU A CA 1
ATOM 522 C C . GLU A 1 104 ? 15.402 5.001 -1.750 1.00 24.43 104 GLU A C 1
ATOM 523 O O . GLU A 1 104 ? 15.491 5.698 -0.701 1.00 19.60 104 GLU A O 1
ATOM 529 N N . ARG A 1 105 ? 15.642 3.694 -1.794 1.00 21.58 105 ARG A N 1
ATOM 530 C CA . ARG A 1 105 ? 16.134 2.982 -0.652 1.00 22.96 105 ARG A CA 1
ATOM 531 C C . ARG A 1 105 ? 17.645 3.100 -0.712 1.00 22.53 105 ARG A C 1
ATOM 532 O O . ARG A 1 105 ? 18.291 2.370 -1.462 1.00 22.25 105 ARG A O 1
ATOM 540 N N . ILE A 1 106 ? 18.179 4.066 0.034 1.00 18.46 106 ILE A N 1
ATOM 541 C CA . ILE A 1 106 ? 19.578 4.412 -0.042 1.00 18.24 106 ILE A CA 1
ATOM 542 C C . ILE A 1 106 ? 20.105 4.722 1.361 1.00 16.86 106 ILE A C 1
ATOM 543 O O . ILE A 1 106 ? 19.357 5.162 2.228 1.00 17.04 106 ILE A O 1
ATOM 548 N N . VAL A 1 107 ? 21.395 4.507 1.569 1.00 16.81 107 VAL A N 1
ATOM 549 C CA . VAL A 1 107 ? 22.009 4.800 2.859 1.00 16.93 107 VAL A CA 1
ATOM 550 C C . VAL A 1 107 ? 23.348 5.472 2.718 1.00 17.41 107 VAL A C 1
ATOM 551 O O . VAL A 1 107 ? 23.982 5.449 1.654 1.00 17.66 107 VAL A O 1
ATOM 555 N N . ALA A 1 108 ? 23.748 6.096 3.814 1.00 16.74 108 ALA A N 1
ATOM 556 C CA . ALA A 1 108 ? 25.104 6.530 4.027 1.00 17.56 108 ALA A CA 1
ATOM 557 C C . ALA A 1 108 ? 25.652 5.704 5.152 1.00 17.76 108 ALA A C 1
ATOM 558 O O . ALA A 1 108 ? 24.901 5.323 6.035 1.00 22.66 108 ALA A O 1
ATOM 560 N N . LEU A 1 109 ? 26.961 5.457 5.143 1.00 17.64 109 LEU A N 1
ATOM 561 C CA . LEU A 1 109 ? 27.615 4.645 6.156 1.00 18.30 109 LEU A CA 1
ATOM 562 C C . LEU A 1 109 ? 28.707 5.427 6.844 1.00 19.04 109 LEU A C 1
ATOM 563 O O . LEU A 1 109 ? 29.401 6.209 6.183 1.00 19.35 109 LEU A O 1
ATOM 568 N N . SER A 1 110 ? 28.867 5.226 8.158 1.00 18.75 110 SER A N 1
ATOM 569 C CA . SER A 1 110 ? 29.995 5.796 8.888 1.00 18.62 110 SER A CA 1
ATOM 570 C C . SER A 1 110 ? 31.278 5.603 8.115 1.00 19.67 110 SER A C 1
ATOM 571 O O . SER A 1 110 ? 31.481 4.571 7.447 1.00 21.03 110 SER A O 1
ATOM 574 N N . THR A 1 111 ? 32.149 6.601 8.220 1.00 20.63 111 THR A N 1
ATOM 575 C CA . THR A 1 111 ? 33.467 6.619 7.590 1.00 21.47 111 THR A CA 1
ATOM 576 C C . THR A 1 111 ? 34.173 5.260 7.503 1.00 23.38 111 THR A C 1
ATOM 577 O O . THR A 1 111 ? 34.568 4.853 6.418 1.00 24.14 111 THR A O 1
ATOM 581 N N . GLY A 1 112 ? 34.357 4.570 8.633 1.00 23.41 112 GLY A N 1
ATOM 582 C CA . GLY A 1 112 ? 34.996 3.253 8.619 1.00 24.06 112 GLY A CA 1
ATOM 583 C C . GLY A 1 112 ? 34.366 2.286 7.610 1.00 23.70 112 GLY A C 1
ATOM 584 O O . GLY A 1 112 ? 35.060 1.653 6.827 1.00 22.87 112 GLY A O 1
ATOM 585 N N . TRP A 1 113 ? 33.048 2.158 7.672 1.00 22.23 113 TRP A N 1
ATOM 586 C CA . TRP A 1 113 ? 32.301 1.274 6.804 1.00 20.34 113 TRP A CA 1
ATOM 587 C C . TRP A 1 113 ? 32.250 1.787 5.360 1.00 20.36 113 TRP A C 1
ATOM 588 O O . TRP A 1 113 ? 32.263 0.995 4.451 1.00 21.32 113 TRP A O 1
ATOM 599 N N . TYR A 1 114 ? 32.212 3.102 5.178 1.00 19.80 114 TYR A N 1
ATOM 600 C CA . TYR A 1 114 ? 32.260 3.712 3.882 1.00 20.48 114 TYR A CA 1
ATOM 601 C C . TYR A 1 114 ? 33.562 3.332 3.204 1.00 22.07 114 TYR A C 1
ATOM 602 O O . TYR A 1 114 ? 33.620 3.133 1.979 1.00 20.38 114 TYR A O 1
ATOM 611 N N . ASN A 1 115 ? 34.617 3.278 4.016 1.00 21.89 115 ASN A N 1
ATOM 612 C CA . ASN A 1 115 ? 35.902 2.737 3.603 1.00 22.95 115 ASN A CA 1
ATOM 613 C C . ASN A 1 115 ? 36.399 3.294 2.241 1.00 24.22 115 ASN A C 1
ATOM 614 O O . ASN A 1 115 ? 36.725 2.548 1.295 1.00 23.21 115 ASN A O 1
ATOM 619 N N . GLY A 1 116 ? 36.436 4.624 2.156 1.00 23.36 116 GLY A N 1
ATOM 620 C CA . GLY A 1 116 ? 36.948 5.319 1.006 1.00 23.60 116 GLY A CA 1
ATOM 621 C C . GLY A 1 116 ? 36.122 5.118 -0.251 1.00 25.21 116 GLY A C 1
ATOM 622 O O . GLY A 1 116 ? 36.599 5.405 -1.341 1.00 25.76 116 GLY A O 1
ATOM 623 N N . GLY A 1 117 ? 34.906 4.603 -0.101 1.00 23.83 117 GLY A N 1
ATOM 624 C CA . GLY A 1 117 ? 34.022 4.367 -1.233 1.00 27.90 117 GLY A CA 1
ATOM 625 C C . GLY A 1 117 ? 33.936 2.917 -1.701 1.00 28.81 117 GLY A C 1
ATOM 626 O O . GLY A 1 117 ? 33.272 2.657 -2.708 1.00 31.37 117 GLY A O 1
ATOM 627 N N . SER A 1 118 ? 34.566 1.968 -0.998 1.00 26.45 118 SER A N 1
ATOM 628 C CA . SER A 1 118 ? 34.615 0.558 -1.475 1.00 28.27 118 SER A CA 1
ATOM 629 C C . SER A 1 118 ? 33.250 -0.145 -1.572 1.00 27.66 118 SER A C 1
ATOM 630 O O . SER A 1 118 ? 33.102 -1.100 -2.341 1.00 26.38 118 SER A O 1
ATOM 633 N N . ARG A 1 119 ? 32.262 0.336 -0.821 1.00 25.94 119 ARG A N 1
ATOM 634 C CA . ARG A 1 119 ? 30.897 -0.230 -0.870 1.00 25.98 119 ARG A CA 1
ATOM 635 C C . ARG A 1 119 ? 29.902 0.594 -1.693 1.00 24.43 119 ARG A C 1
ATOM 636 O O . ARG A 1 119 ? 28.732 0.240 -1.791 1.00 20.90 119 ARG A O 1
ATOM 644 N N . CYS A 1 120 ? 30.387 1.671 -2.311 1.00 25.51 120 CYS A N 1
ATOM 645 C CA . CYS A 1 120 ? 29.563 2.533 -3.162 1.00 25.63 120 CYS A CA 1
ATOM 646 C C . CYS A 1 120 ? 28.864 1.758 -4.234 1.00 25.35 120 CYS A C 1
ATOM 647 O O . CYS A 1 120 ? 29.492 0.986 -4.956 1.00 26.57 120 CYS A O 1
ATOM 650 N N . GLY A 1 121 ? 27.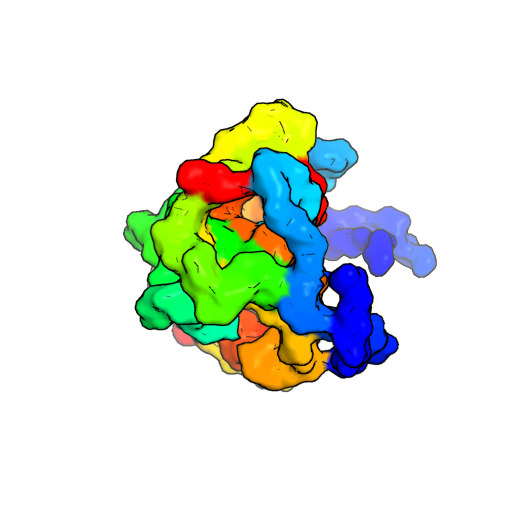563 1.993 -4.354 1.00 23.46 121 GLY A N 1
ATOM 651 C CA . GLY A 1 121 ? 26.759 1.395 -5.403 1.00 25.60 121 GLY A CA 1
ATOM 652 C C . GLY A 1 121 ? 26.324 -0.039 -5.116 1.00 26.92 121 GLY A C 1
ATOM 653 O O . GLY A 1 121 ? 25.611 -0.627 -5.918 1.00 29.25 121 GLY A O 1
ATOM 654 N N . LYS A 1 122 ? 26.721 -0.601 -3.981 1.00 26.28 122 LYS A N 1
ATOM 655 C CA . LYS A 1 122 ? 26.360 -1.969 -3.656 1.00 28.24 122 LYS A CA 1
ATOM 656 C C . LYS A 1 122 ? 25.140 -1.989 -2.780 1.00 27.31 122 LYS A C 1
ATOM 657 O O . LYS A 1 122 ? 24.835 -0.983 -2.140 1.00 25.05 122 LYS A O 1
ATOM 663 N N . MET A 1 123 ? 24.434 -3.122 -2.745 1.00 23.38 123 MET A N 1
ATOM 664 C CA . MET A 1 123 ? 23.302 -3.250 -1.852 1.00 23.02 123 MET A CA 1
ATOM 665 C C . MET A 1 123 ? 23.749 -3.808 -0.501 1.00 22.36 123 MET A C 1
ATOM 666 O O . MET A 1 123 ? 24.630 -4.676 -0.415 1.00 23.05 123 MET A O 1
ATOM 671 N N . ILE A 1 124 ? 23.116 -3.314 0.547 1.00 19.93 124 ILE A N 1
ATOM 672 C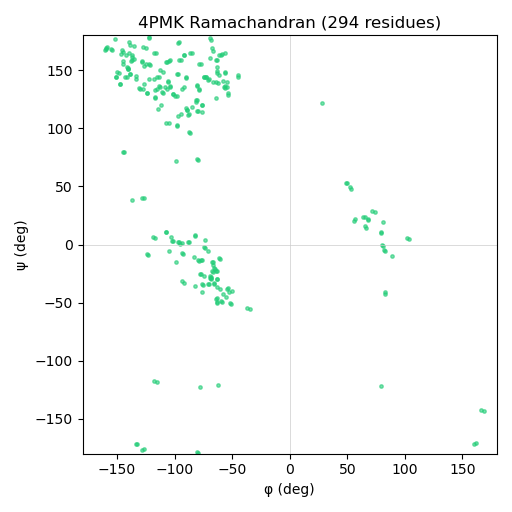 CA . ILE A 1 124 ? 23.156 -3.972 1.820 1.00 21.10 124 ILE A CA 1
ATOM 673 C C . ILE A 1 124 ? 21.758 -4.411 2.184 1.00 23.11 124 ILE A C 1
ATOM 674 O O . ILE A 1 124 ? 20.773 -3.970 1.576 1.00 25.41 124 ILE A O 1
ATOM 679 N N . ARG A 1 125 ? 21.696 -5.301 3.167 1.00 21.68 125 ARG A N 1
ATOM 680 C CA . ARG A 1 125 ? 20.469 -5.784 3.725 1.00 23.77 125 ARG A CA 1
ATOM 681 C C . ARG A 1 125 ? 20.441 -5.359 5.187 1.00 23.02 125 ARG A C 1
ATOM 682 O O . ARG A 1 125 ? 21.382 -5.639 5.949 1.00 20.64 125 ARG A O 1
ATOM 690 N N . ILE A 1 126 ? 19.365 -4.689 5.559 1.00 22.17 126 ILE A N 1
ATOM 691 C CA . ILE A 1 126 ? 19.210 -4.170 6.894 1.00 23.79 126 ILE A CA 1
ATOM 692 C C . ILE A 1 126 ? 18.101 -4.935 7.534 1.00 24.05 126 ILE A C 1
ATOM 693 O O . ILE A 1 126 ? 17.085 -5.134 6.906 1.00 25.91 126 ILE A O 1
ATOM 698 N N . THR A 1 127 ? 18.296 -5.349 8.777 1.00 25.48 127 THR A N 1
ATOM 699 C CA . THR A 1 127 ? 17.270 -6.032 9.511 1.00 27.80 127 THR A CA 1
ATOM 700 C C . THR A 1 127 ? 16.991 -5.288 10.805 1.00 29.47 127 THR A C 1
ATOM 701 O O . THR A 1 127 ? 17.912 -5.000 11.570 1.00 26.12 127 THR A O 1
ATOM 705 N N . ALA A 1 128 ? 15.714 -5.021 11.064 1.00 31.33 128 ALA A N 1
ATOM 706 C CA . ALA A 1 128 ? 15.300 -4.273 12.258 1.00 32.63 128 ALA A CA 1
ATOM 707 C C . ALA A 1 128 ? 14.878 -5.190 13.399 1.00 37.06 128 ALA A C 1
ATOM 708 O O . ALA A 1 128 ? 14.780 -6.394 13.208 1.00 36.26 128 ALA A O 1
ATOM 710 N N . SER A 1 129 ? 14.601 -4.596 14.563 1.00 40.46 129 SER A N 1
ATOM 711 C CA . SER A 1 129 ? 14.188 -5.331 15.776 1.00 45.43 129 SER A CA 1
ATOM 712 C C . SER A 1 129 ? 12.821 -6.002 15.666 1.00 47.77 129 SER A C 1
ATOM 713 O O . SER A 1 129 ? 12.529 -6.954 16.384 1.00 50.69 129 SER A O 1
ATOM 716 N N . ASN A 1 130 ? 11.972 -5.493 14.783 1.00 44.56 130 ASN A N 1
ATOM 717 C CA . ASN A 1 130 ? 10.683 -6.116 14.528 1.00 45.48 130 ASN A CA 1
ATOM 718 C C . ASN A 1 130 ? 10.793 -7.273 13.540 1.00 44.36 130 ASN A C 1
ATOM 719 O O . ASN A 1 130 ? 9.777 -7.793 13.083 1.00 48.37 130 ASN A O 1
ATOM 724 N N . GLY A 1 131 ? 12.015 -7.660 13.179 1.00 40.91 131 GLY A N 1
ATOM 725 C CA . GLY A 1 131 ? 12.206 -8.763 12.241 1.00 41.20 131 GLY A CA 1
ATOM 726 C C . GLY A 1 131 ? 12.061 -8.396 10.771 1.00 38.45 131 GLY A C 1
ATOM 727 O O . GLY A 1 131 ? 12.304 -9.233 9.917 1.00 37.81 131 GLY A O 1
ATOM 728 N N . LYS A 1 132 ? 11.683 -7.160 10.455 1.00 39.13 132 LYS A N 1
ATOM 729 C CA . LYS A 1 132 ? 11.564 -6.743 9.045 1.00 37.82 132 LYS A CA 1
ATOM 730 C C . LYS A 1 132 ? 12.928 -6.433 8.439 1.00 32.77 132 LYS A C 1
ATOM 731 O O . LYS A 1 132 ? 13.855 -6.075 9.145 1.00 28.85 132 LYS A O 1
ATOM 737 N N . SER A 1 133 ? 13.016 -6.554 7.122 1.00 30.62 133 SER A N 1
ATOM 738 C CA . SER A 1 133 ? 14.260 -6.412 6.395 1.00 30.56 133 SER A CA 1
ATOM 739 C C . SER A 1 133 ? 14.016 -5.659 5.109 1.00 30.25 133 SER A C 1
ATOM 740 O O . SER A 1 133 ? 12.926 -5.742 4.524 1.00 31.78 133 SER A O 1
ATOM 743 N N . VAL A 1 134 ? 15.049 -4.960 4.667 1.00 28.96 134 VAL A N 1
ATOM 744 C CA . VAL A 1 134 ? 14.998 -4.146 3.452 1.00 28.93 134 VAL A CA 1
ATOM 745 C C . VAL A 1 134 ? 16.405 -4.096 2.871 1.00 24.90 134 VAL A C 1
ATOM 746 O O . VAL A 1 134 ? 17.390 -4.132 3.607 1.00 23.01 134 VAL A O 1
ATOM 750 N N . SER A 1 135 ? 16.501 -4.091 1.558 1.00 23.23 135 SER A N 1
ATOM 751 C CA . SER A 1 135 ? 17.771 -3.853 0.901 1.00 24.85 135 SER A CA 1
ATOM 752 C C . SER A 1 135 ? 17.850 -2.378 0.492 1.00 23.98 135 SER A C 1
ATOM 753 O O . SER A 1 135 ? 16.834 -1.744 0.144 1.00 22.55 135 SER A O 1
ATOM 756 N N . ALA A 1 136 ? 19.067 -1.844 0.527 1.00 21.39 136 ALA A N 1
ATOM 757 C CA . ALA A 1 136 ? 19.293 -0.441 0.284 1.00 20.27 136 ALA A CA 1
ATOM 758 C C . ALA A 1 136 ? 20.649 -0.268 -0.327 1.00 20.70 136 ALA A C 1
ATOM 759 O O . ALA A 1 136 ? 21.562 -1.053 -0.069 1.00 22.28 136 ALA A O 1
ATOM 761 N N . LYS A 1 137 ? 20.782 0.748 -1.172 1.00 22.68 137 LYS A N 1
ATOM 762 C CA . LYS A 1 137 ? 22.028 0.994 -1.893 1.00 20.86 137 LYS A CA 1
ATOM 763 C C . LYS A 1 137 ? 22.910 1.965 -1.151 1.00 18.04 137 LYS A C 1
ATOM 764 O O . LYS A 1 137 ? 22.438 2.987 -0.713 1.00 18.32 137 LYS A O 1
ATOM 770 N N . VAL A 1 138 ? 24.195 1.671 -1.028 1.00 18.20 138 VAL A N 1
ATOM 771 C CA . VAL A 1 138 ? 25.123 2.615 -0.397 1.00 19.29 138 VAL A CA 1
ATOM 772 C C . VAL A 1 138 ? 25.441 3.759 -1.381 1.00 19.87 138 VAL A C 1
ATOM 773 O O . VAL A 1 138 ? 25.949 3.516 -2.473 1.00 21.42 138 VAL A O 1
ATOM 777 N N . VAL A 1 139 ? 25.127 4.996 -0.997 1.00 19.96 139 VAL A N 1
ATOM 778 C CA . VAL A 1 139 ? 25.422 6.146 -1.838 1.00 20.55 139 VAL A CA 1
ATOM 779 C C . VAL A 1 139 ? 26.287 7.222 -1.209 1.00 19.56 139 VAL A C 1
ATOM 780 O O . VAL A 1 139 ? 26.718 8.125 -1.908 1.00 17.33 139 VAL A O 1
ATOM 784 N N . ASP A 1 140 ? 26.563 7.152 0.093 1.00 19.11 140 ASP A N 1
ATOM 785 C CA . ASP A 1 140 ? 27.240 8.277 0.714 1.00 20.20 140 ASP A CA 1
ATOM 786 C C . ASP A 1 140 ? 27.920 7.861 2.013 1.00 20.84 140 ASP A C 1
ATOM 787 O O . ASP A 1 140 ? 27.711 6.748 2.507 1.00 19.37 140 ASP A O 1
ATOM 792 N N . GLU A 1 141 ? 28.744 8.773 2.528 1.00 21.76 141 GLU A N 1
ATOM 793 C CA . GLU A 1 141 ? 29.493 8.627 3.778 1.00 20.01 141 GLU A CA 1
ATOM 794 C C . GLU A 1 141 ? 28.826 9.460 4.861 1.00 21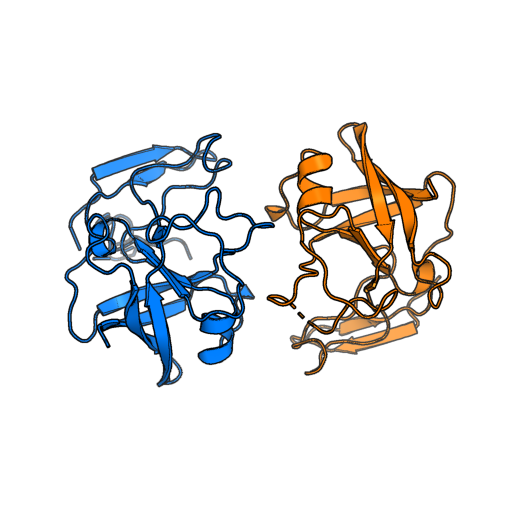.39 141 GLU A C 1
ATOM 795 O O . GLU A 1 141 ? 28.484 10.616 4.631 1.00 22.71 141 GLU A O 1
ATOM 801 N N . CYS A 1 142 ? 28.692 8.883 6.048 1.00 20.86 142 CYS A N 1
ATOM 802 C CA . CYS A 1 142 ? 28.277 9.603 7.238 1.00 23.07 142 CYS A CA 1
ATOM 803 C C . CYS A 1 142 ? 29.591 9.909 7.930 1.00 23.90 142 CYS A C 1
ATOM 804 O O . CYS A 1 142 ? 30.205 9.024 8.511 1.00 20.62 142 CYS A O 1
ATOM 807 N N . ASP A 1 143 ? 30.055 11.153 7.794 1.00 25.38 143 ASP A N 1
ATOM 808 C CA . ASP A 1 143 ? 31.449 11.488 8.033 1.00 23.30 143 ASP A CA 1
ATOM 809 C C . ASP A 1 143 ? 31.681 11.621 9.531 1.00 23.61 143 ASP A C 1
ATOM 810 O O . ASP A 1 143 ? 31.095 12.473 10.184 1.00 22.98 143 ASP A O 1
ATOM 815 N N . SER A 1 144 ? 32.502 10.732 10.075 1.00 25.17 144 SER A N 1
ATOM 816 C CA . SER A 1 144 ? 32.802 10.716 11.517 1.00 23.98 144 SER A CA 1
ATOM 817 C C . SER A 1 144 ? 34.110 11.430 11.846 1.00 25.65 144 SER A C 1
ATOM 818 O O . SER A 1 144 ? 34.503 11.506 13.022 1.00 24.46 144 SER A O 1
ATOM 821 N N . ARG A 1 145 ? 34.760 11.994 10.828 1.00 26.58 145 ARG A N 1
ATOM 822 C CA . ARG A 1 145 ? 36.006 12.765 11.029 1.00 30.98 145 ARG A CA 1
ATOM 823 C C . ARG A 1 145 ? 35.791 14.265 11.190 1.00 31.02 145 ARG A C 1
ATOM 824 O O . ARG A 1 145 ? 36.559 14.940 11.886 1.00 29.66 145 ARG A O 1
ATOM 832 N N . HIS A 1 146 ? 34.763 14.786 10.529 1.00 29.25 146 HIS A N 1
ATOM 833 C CA . HIS A 1 146 ? 34.532 16.222 10.453 1.00 30.57 146 HIS A CA 1
ATOM 834 C C . HIS A 1 146 ? 33.172 16.590 11.011 1.00 28.56 146 HIS A C 1
ATOM 835 O O . HIS A 1 146 ? 32.260 15.773 10.996 1.00 28.79 146 HIS A O 1
ATOM 842 N N . GLY A 1 147 ? 33.037 17.825 11.475 1.00 30.09 147 GLY A N 1
ATOM 843 C CA . GLY A 1 147 ? 31.730 18.350 11.885 1.00 31.33 147 GLY A CA 1
ATOM 844 C C . GLY A 1 147 ? 31.851 19.536 12.794 1.00 33.13 147 GLY A C 1
ATOM 845 O O . GLY A 1 147 ? 32.941 20.061 12.975 1.00 34.78 147 GLY A O 1
ATOM 846 N N . CYS A 1 148 ? 30.724 19.972 13.345 1.00 35.62 148 CYS A N 1
ATOM 847 C CA . CYS A 1 148 ? 30.676 21.100 14.285 1.00 39.74 148 CYS A CA 1
ATOM 848 C C . CYS A 1 148 ? 31.100 22.446 13.685 1.00 43.20 148 CYS A C 1
ATOM 849 O O . CYS A 1 148 ? 31.498 23.345 14.407 1.00 41.98 148 CYS A O 1
ATOM 852 N N . ASP A 1 149 ? 30.999 22.580 12.370 1.00 47.14 149 ASP A N 1
ATOM 853 C CA . ASP A 1 149 ? 31.500 23.752 11.660 1.00 54.01 149 ASP A CA 1
ATOM 854 C C . ASP A 1 149 ? 30.427 24.247 10.698 1.00 61.68 149 ASP A C 1
ATOM 855 O O . ASP A 1 149 ? 29.302 23.741 10.712 1.00 56.98 149 ASP A O 1
ATOM 860 N N . LYS A 1 150 ? 30.786 25.214 9.852 1.00 76.51 150 LYS A N 1
ATOM 861 C CA . LYS A 1 150 ? 29.846 25.840 8.912 1.00 81.90 150 LYS A CA 1
ATOM 862 C C . LYS A 1 150 ? 29.528 24.957 7.696 1.00 84.35 150 LYS A C 1
ATOM 863 O O . LYS A 1 150 ? 28.399 24.974 7.202 1.00 78.30 150 LYS A O 1
ATOM 869 N N . GLU A 1 151 ? 30.507 24.177 7.232 1.00 84.93 151 GLU A N 1
ATOM 870 C CA . GLU A 1 151 ? 30.298 23.245 6.111 1.00 83.90 151 GLU A CA 1
ATOM 871 C C . GLU A 1 151 ? 29.281 22.163 6.439 1.00 69.38 151 GLU A C 1
ATOM 872 O O . GLU A 1 151 ? 28.590 21.668 5.549 1.00 60.62 151 GLU A O 1
ATOM 878 N N . HIS A 1 152 ? 29.207 21.807 7.720 1.00 72.89 152 HIS A N 1
ATOM 879 C CA . HIS A 1 152 ? 28.260 20.808 8.226 1.00 78.35 152 HIS A CA 1
ATOM 880 C C . HIS A 1 152 ? 27.112 21.437 9.042 1.00 73.34 152 HIS A C 1
ATOM 881 O O . HIS A 1 152 ? 26.358 20.713 9.693 1.00 73.99 152 HIS A O 1
ATOM 888 N N . ALA A 1 153 ? 26.989 22.768 9.012 1.00 69.64 153 ALA A N 1
ATOM 889 C CA . ALA A 1 153 ? 25.880 23.484 9.660 1.00 68.78 153 ALA A CA 1
ATOM 890 C C . ALA A 1 153 ? 25.871 23.434 11.202 1.00 68.42 153 ALA A C 1
ATOM 891 O O . ALA A 1 153 ? 24.828 23.656 11.828 1.00 67.22 153 ALA A O 1
ATOM 893 N N . GLY A 1 154 ? 27.026 23.170 11.814 1.00 60.98 154 GLY A N 1
ATOM 894 C CA . GLY A 1 154 ? 27.100 22.970 13.263 1.00 57.69 154 GLY A CA 1
ATOM 895 C C . GLY A 1 154 ? 26.654 21.578 13.705 1.00 50.25 154 GLY A C 1
ATOM 896 O O . GLY A 1 154 ? 26.471 21.330 14.890 1.00 50.63 154 GLY A O 1
ATOM 897 N N . GLN A 1 155 ? 26.463 20.666 12.764 1.00 49.63 155 GLN A N 1
ATOM 898 C CA . GLN A 1 155 ? 26.074 19.294 13.114 1.00 50.48 155 GLN A CA 1
ATOM 899 C C . GLN A 1 155 ? 27.300 18.512 13.547 1.00 44.48 155 GLN A C 1
ATOM 900 O O . GLN A 1 155 ? 28.351 18.637 12.916 1.00 39.53 155 GLN A O 1
ATOM 906 N N . PRO A 1 156 ? 27.181 17.723 14.634 1.00 42.91 156 PRO A N 1
ATOM 907 C CA . PRO A 1 156 ? 28.324 16.942 15.095 1.00 40.48 156 PRO A CA 1
ATOM 908 C C . PRO A 1 156 ? 28.817 15.945 14.078 1.00 34.05 156 PRO A C 1
ATOM 909 O O . PRO A 1 156 ? 28.113 15.627 13.109 1.00 31.53 156 PRO A O 1
ATOM 913 N N . PRO A 1 157 ? 30.040 15.458 14.282 1.00 30.30 157 PRO A N 1
ATOM 914 C CA . PRO A 1 157 ? 30.472 14.403 13.406 1.00 29.12 157 PRO A CA 1
ATOM 915 C C . PRO A 1 157 ? 29.571 13.176 13.601 1.00 28.12 157 PRO A C 1
ATOM 916 O O . PRO A 1 157 ? 29.026 12.955 14.690 1.00 26.90 157 PRO A O 1
ATOM 920 N N . CYS A 1 158 ? 29.397 12.412 12.538 1.00 25.53 158 CYS A N 1
ATOM 921 C CA . CYS A 1 158 ? 28.739 11.117 12.620 1.00 26.50 158 CYS A CA 1
ATOM 922 C C . CYS A 1 158 ? 29.427 10.189 13.638 1.00 25.47 158 CYS A C 1
ATOM 923 O O . CYS A 1 158 ? 30.644 10.267 13.840 1.00 25.66 158 CYS A O 1
ATOM 926 N N . ARG A 1 159 ? 28.646 9.337 14.295 1.00 25.34 159 ARG A N 1
ATOM 927 C CA . ARG A 1 159 ? 29.199 8.253 15.113 1.00 27.92 159 ARG A CA 1
ATOM 928 C C . ARG A 1 159 ? 29.845 7.229 14.194 1.00 27.10 159 ARG A C 1
ATOM 929 O O . ARG A 1 159 ? 29.773 7.349 12.966 1.00 24.37 159 ARG A O 1
ATOM 937 N N . ASN A 1 160 ? 30.444 6.197 14.780 1.00 25.24 160 ASN A N 1
ATOM 938 C CA . ASN A 1 160 ? 31.214 5.210 14.001 1.00 25.12 160 ASN A CA 1
ATOM 939 C C . ASN A 1 160 ? 30.475 3.962 13.534 1.00 23.89 160 ASN A C 1
ATOM 940 O O . ASN A 1 160 ? 31.032 3.180 12.747 1.00 23.72 160 ASN A O 1
ATOM 945 N N . ASN A 1 161 ? 29.232 3.798 13.992 1.00 22.45 161 ASN A N 1
ATOM 946 C CA . ASN A 1 161 ? 28.450 2.600 13.759 1.00 21.07 161 ASN A CA 1
ATOM 947 C C . ASN A 1 161 ? 27.077 2.901 13.181 1.00 20.00 161 ASN A C 1
ATOM 948 O O . ASN A 1 161 ? 26.090 2.242 13.529 1.00 18.86 161 ASN A O 1
ATOM 953 N N . ILE A 1 162 ? 27.037 3.861 12.260 1.00 19.37 162 ILE A N 1
ATOM 954 C CA . ILE A 1 162 ? 25.796 4.422 11.769 1.00 19.93 162 ILE A CA 1
ATOM 955 C C . ILE A 1 162 ? 25.493 3.984 10.340 1.00 20.05 162 ILE A C 1
ATOM 956 O O . ILE A 1 162 ? 26.373 4.006 9.478 1.00 19.78 162 ILE A O 1
ATOM 961 N N . VAL A 1 163 ? 24.234 3.604 10.114 1.00 22.73 163 VAL A N 1
ATOM 962 C CA . VAL A 1 163 ? 23.649 3.483 8.749 1.00 22.80 163 VAL A CA 1
ATOM 963 C C . VAL A 1 163 ? 22.596 4.567 8.735 1.00 23.17 163 VAL A C 1
ATOM 964 O O . VAL A 1 163 ? 21.718 4.576 9.586 1.00 23.01 163 VAL A O 1
ATOM 968 N N . ASP A 1 164 ? 22.775 5.546 7.862 1.00 23.81 164 ASP A N 1
ATOM 969 C CA . ASP A 1 164 ? 21.954 6.740 7.837 1.00 24.73 164 ASP A CA 1
ATOM 970 C C . ASP A 1 164 ? 21.040 6.517 6.622 1.00 22.35 164 ASP A C 1
ATOM 971 O O . ASP A 1 164 ? 21.491 6.612 5.492 1.00 21.16 164 ASP A O 1
ATOM 976 N N . GLY A 1 165 ? 19.778 6.179 6.844 1.00 20.78 165 GLY A N 1
ATOM 977 C CA . GLY A 1 165 ? 18.908 5.815 5.721 1.00 19.92 165 GLY A CA 1
ATOM 978 C C . GLY A 1 165 ? 17.876 6.841 5.357 1.00 20.81 165 GLY A C 1
ATOM 979 O O . GLY A 1 165 ? 17.457 7.653 6.186 1.00 21.31 165 GLY A O 1
ATOM 980 N N . SER A 1 166 ? 17.428 6.767 4.105 1.00 18.92 166 SER A N 1
ATOM 981 C CA . SER A 1 166 ? 16.370 7.592 3.598 1.00 18.52 166 SER A CA 1
ATOM 982 C C . SER A 1 166 ? 15.059 7.252 4.281 1.00 20.05 166 SER A C 1
ATOM 983 O O . SER A 1 166 ? 14.943 6.227 4.952 1.00 23.30 166 SER A O 1
ATOM 986 N N . ASN A 1 167 ? 14.067 8.118 4.106 1.00 22.23 167 ASN A N 1
ATOM 987 C CA . ASN A 1 167 ? 12.682 7.846 4.530 1.00 23.37 167 ASN A CA 1
ATOM 988 C C . ASN A 1 167 ? 12.146 6.496 4.049 1.00 22.67 167 ASN A C 1
ATOM 989 O O . ASN A 1 167 ? 11.455 5.828 4.788 1.00 22.08 167 ASN A O 1
ATOM 994 N N . ALA A 1 168 ? 12.473 6.114 2.809 1.00 22.07 168 ALA A N 1
ATOM 995 C CA . ALA A 1 168 ? 11.989 4.867 2.209 1.00 23.12 168 ALA A CA 1
ATOM 996 C C . ALA A 1 168 ? 12.532 3.642 2.927 1.00 21.54 168 ALA A C 1
ATOM 997 O O . ALA A 1 168 ? 11.845 2.615 3.073 1.00 20.97 168 ALA A O 1
ATOM 999 N N . VAL A 1 169 ? 13.761 3.767 3.421 1.00 21.56 169 VAL A N 1
ATOM 1000 C CA . VAL A 1 169 ? 14.368 2.733 4.222 1.00 20.64 169 VAL A CA 1
ATOM 1001 C C . VAL A 1 169 ? 13.600 2.554 5.518 1.00 20.14 169 VAL A C 1
ATOM 1002 O O . VAL A 1 169 ? 13.262 1.435 5.881 1.00 22.56 169 VAL A O 1
ATOM 1006 N N . TRP A 1 170 ? 13.281 3.653 6.182 1.00 22.32 170 TRP A N 1
ATOM 1007 C CA . TRP A 1 170 ? 12.505 3.621 7.447 1.00 21.93 170 TRP A CA 1
ATOM 1008 C C . TRP A 1 170 ? 11.095 3.071 7.290 1.00 22.85 170 TRP A C 1
ATOM 1009 O O . TRP A 1 170 ? 10.656 2.194 8.057 1.00 24.17 170 TRP A O 1
ATOM 1020 N N . SER A 1 171 ? 10.364 3.576 6.306 1.00 22.85 171 SER A N 1
ATOM 1021 C CA . SER A 1 171 ? 9.003 3.101 6.118 1.00 24.56 171 SER A CA 1
ATOM 1022 C C . SER A 1 171 ? 9.000 1.644 5.640 1.00 24.46 171 SER A C 1
ATOM 1023 O O . SER A 1 171 ? 8.091 0.898 5.969 1.00 26.67 171 SER A O 1
ATOM 1026 N N . ALA A 1 172 ? 10.023 1.213 4.913 1.00 23.32 172 ALA A N 1
ATOM 1027 C CA . ALA A 1 172 ? 10.067 -0.180 4.478 1.00 24.75 172 ALA A CA 1
ATOM 1028 C C . ALA A 1 172 ? 10.278 -1.168 5.654 1.00 26.50 172 ALA A C 1
ATOM 1029 O O . ALA A 1 172 ? 9.824 -2.295 5.615 1.00 27.01 172 ALA A O 1
ATOM 1031 N N . LEU A 1 173 ? 10.953 -0.719 6.698 1.00 27.97 173 LEU A N 1
ATOM 1032 C CA . LEU A 1 173 ? 11.145 -1.512 7.892 1.00 28.71 173 LEU A CA 1
ATOM 1033 C C . LEU A 1 173 ? 10.001 -1.335 8.876 1.00 31.95 173 LEU A C 1
ATOM 1034 O O . LEU A 1 173 ? 10.052 -1.868 9.971 1.00 32.51 173 LEU A O 1
ATOM 1039 N N . GLY A 1 174 ? 8.993 -0.547 8.511 1.00 32.90 174 GLY A N 1
ATOM 1040 C CA . GLY A 1 174 ? 7.848 -0.319 9.366 1.00 36.26 174 GLY A CA 1
ATOM 1041 C C . GLY A 1 174 ? 8.136 0.553 10.581 1.00 35.70 174 GLY A C 1
ATOM 1042 O O . GLY A 1 174 ? 7.448 0.460 11.587 1.00 39.12 174 GLY A O 1
ATOM 1043 N N . LEU A 1 175 ? 9.105 1.443 10.456 1.00 35.08 175 LEU A N 1
ATOM 1044 C CA . LEU A 1 175 ? 9.575 2.252 11.568 1.00 35.70 175 LEU A CA 1
ATOM 1045 C C . LEU A 1 175 ? 9.260 3.726 11.359 1.00 38.23 175 LEU A C 1
ATOM 1046 O O . LEU A 1 175 ? 9.350 4.228 10.233 1.00 41.67 175 LEU A O 1
ATOM 1051 N N . ASN A 1 176 ? 8.933 4.407 12.461 1.00 41.98 176 ASN A N 1
ATOM 1052 C CA . ASN A 1 176 ? 8.672 5.840 12.485 1.00 43.27 176 ASN A CA 1
ATOM 1053 C C . ASN A 1 176 ? 9.969 6.600 12.700 1.00 42.89 176 ASN A C 1
ATOM 1054 O O . ASN A 1 176 ? 10.547 6.556 13.799 1.00 41.95 176 ASN A O 1
ATOM 1059 N N . LYS A 1 177 ? 10.407 7.333 11.677 1.00 40.73 177 LYS A N 1
ATOM 1060 C CA . LYS A 1 177 ? 11.656 8.093 11.769 1.00 40.79 177 LYS A CA 1
ATOM 1061 C C . LYS A 1 177 ? 11.681 9.150 12.868 1.00 41.18 177 LYS A C 1
ATOM 1062 O O . LYS A 1 177 ? 12.745 9.681 13.168 1.00 40.98 177 LYS A O 1
ATOM 1068 N N . ASN A 1 178 ? 10.534 9.465 13.459 1.00 45.90 178 ASN A N 1
ATOM 1069 C CA . ASN A 1 178 ? 10.487 10.397 14.588 1.00 50.46 178 ASN A CA 1
ATOM 1070 C C . ASN A 1 178 ? 11.177 9.933 15.869 1.00 52.29 178 ASN A C 1
ATOM 1071 O O . ASN A 1 178 ? 11.502 10.763 16.714 1.00 51.10 178 ASN A O 1
ATOM 1076 N N . VAL A 1 179 ? 11.403 8.631 16.027 1.00 48.36 179 VAL A N 1
ATOM 1077 C CA . VAL A 1 179 ? 12.188 8.155 17.166 1.00 47.99 179 VAL A CA 1
ATOM 1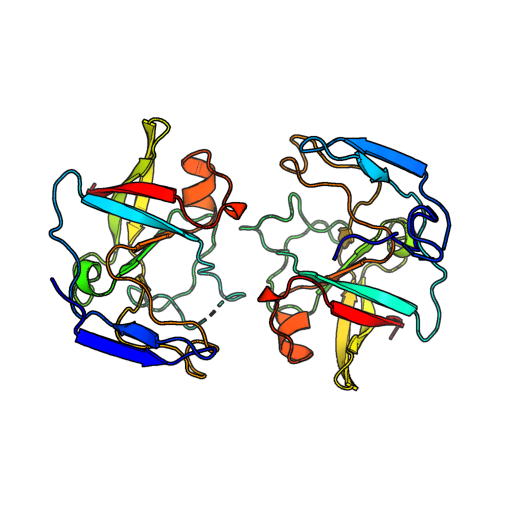078 C C . VAL A 1 179 ? 13.677 8.417 16.927 1.00 43.03 179 VAL A C 1
ATOM 1079 O O . VAL A 1 179 ? 14.491 8.284 17.842 1.00 42.30 179 VAL A O 1
ATOM 1083 N N . GLY A 1 180 ? 14.040 8.753 15.687 1.00 39.08 180 GLY A N 1
ATOM 1084 C CA . GLY A 1 180 ? 15.357 9.317 15.383 1.00 37.35 180 GLY A CA 1
ATOM 1085 C C . GLY A 1 180 ? 16.464 8.289 15.214 1.00 36.46 180 GLY A C 1
ATOM 1086 O O . GLY A 1 180 ? 17.292 8.409 14.297 1.00 35.44 180 GLY A O 1
ATOM 1087 N N . VAL A 1 181 ? 16.489 7.286 16.100 1.00 37.65 181 VAL A N 1
ATOM 1088 C CA . VAL A 1 181 ? 17.498 6.226 16.058 1.00 35.16 181 VAL A CA 1
ATOM 1089 C C . VAL A 1 181 ? 16.948 4.885 16.544 1.00 36.33 181 VAL A C 1
ATOM 1090 O O . VAL A 1 181 ? 16.182 4.828 17.515 1.00 36.52 181 VAL A O 1
ATOM 1094 N N . VAL A 1 182 ? 17.315 3.816 15.832 1.00 31.46 182 VAL A N 1
ATOM 1095 C CA . VAL A 1 182 ? 16.933 2.454 16.206 1.00 31.92 182 VAL A CA 1
ATOM 1096 C C . VAL A 1 182 ? 18.118 1.511 16.029 1.00 29.20 182 VAL A C 1
ATOM 1097 O O . VAL A 1 182 ? 19.030 1.820 15.284 1.00 26.49 182 VAL A O 1
ATOM 1101 N N . ASP A 1 183 ? 18.088 0.380 16.737 1.00 29.79 183 ASP A N 1
ATOM 1102 C CA . ASP A 1 183 ? 19.050 -0.711 16.564 1.00 28.86 183 ASP A CA 1
ATOM 1103 C C . ASP A 1 183 ? 18.718 -1.554 15.342 1.00 26.30 183 ASP A C 1
ATOM 1104 O O . ASP A 1 183 ? 17.581 -1.943 15.133 1.00 25.93 183 ASP A O 1
ATOM 1109 N N . ILE A 1 184 ? 19.733 -1.851 14.552 1.00 24.18 184 ILE A N 1
ATOM 1110 C CA . ILE A 1 184 ? 19.607 -2.753 13.431 1.00 23.38 184 ILE A CA 1
ATOM 1111 C C . ILE A 1 184 ? 20.819 -3.647 13.333 1.00 23.64 184 ILE A C 1
ATOM 1112 O O . ILE A 1 184 ? 21.794 -3.472 14.080 1.00 24.30 184 ILE A O 1
ATOM 1117 N N . THR A 1 185 ? 20.757 -4.604 12.412 1.00 23.40 185 THR A N 1
ATOM 1118 C CA . THR A 1 185 ? 21.934 -5.302 11.940 1.00 23.68 185 THR A CA 1
ATOM 1119 C C . THR A 1 185 ? 21.952 -5.189 10.440 1.00 23.95 185 THR A C 1
ATOM 1120 O O . THR A 1 185 ? 20.894 -5.046 9.789 1.00 23.50 185 THR A O 1
ATOM 1124 N N . TRP A 1 186 ? 23.135 -5.269 9.860 1.00 23.45 186 TRP A N 1
ATOM 1125 C CA . TRP A 1 186 ? 23.205 -5.272 8.401 1.00 22.18 186 TRP A CA 1
ATOM 1126 C C . TRP A 1 186 ? 24.322 -6.162 7.884 1.00 21.95 186 TRP A C 1
ATOM 1127 O O . TRP A 1 186 ? 25.234 -6.575 8.615 1.00 21.10 186 TRP A O 1
ATOM 1138 N N . SER A 1 187 ? 24.250 -6.431 6.592 1.00 20.58 187 SER A N 1
ATOM 1139 C CA . SER A 1 187 ? 25.323 -7.068 5.888 1.00 22.45 187 SER A CA 1
ATOM 1140 C C . SER A 1 187 ? 25.221 -6.698 4.435 1.00 23.10 187 SER A C 1
ATOM 1141 O O . SER A 1 187 ? 24.204 -6.136 4.005 1.00 20.04 187 SER A O 1
ATOM 1144 N N . MET A 1 188 ? 26.265 -7.001 3.678 1.00 25.24 188 MET A N 1
ATOM 1145 C CA . MET A 1 188 ? 26.187 -6.861 2.215 1.00 28.50 188 MET A CA 1
ATOM 1146 C C . MET A 1 188 ? 25.132 -7.821 1.693 1.00 29.24 188 MET A C 1
ATOM 1147 O O . MET A 1 188 ? 24.889 -8.867 2.288 1.00 28.06 188 MET A O 1
ATOM 1152 N N . ALA A 1 189 ? 24.535 -7.470 0.559 1.00 34.11 189 ALA A N 1
ATOM 1153 C CA . ALA A 1 189 ? 23.503 -8.291 -0.072 1.00 37.03 189 ALA A CA 1
ATOM 1154 C C . ALA A 1 189 ? 23.721 -8.477 -1.592 1.00 45.08 189 ALA A C 1
ATOM 1155 O O . ALA A 1 189 ? 24.625 -7.876 -2.193 1.00 49.05 189 ALA A O 1
ATOM 1157 N N . CYS B 1 48 ? -12.580 32.859 17.447 1.00 45.32 48 CYS B N 1
ATOM 1158 C CA . CYS B 1 48 ? -12.134 31.492 16.987 1.00 45.99 48 CYS B CA 1
ATOM 1159 C C . CYS B 1 48 ? -11.861 30.577 18.186 1.00 44.50 48 CYS B C 1
ATOM 1160 O O . CYS B 1 48 ? -10.983 30.849 18.994 1.00 43.06 48 CYS B O 1
ATOM 1163 N N . LYS B 1 49 ? -12.626 29.497 18.286 1.00 47.96 49 LYS B N 1
ATOM 1164 C CA . LYS B 1 49 ? -12.477 28.503 19.355 1.00 48.62 49 LYS B CA 1
ATOM 1165 C C . LYS B 1 49 ? -12.361 27.094 18.764 1.00 41.01 49 LYS B C 1
ATOM 1166 O O . LYS B 1 49 ? -12.784 26.870 17.633 1.00 38.75 49 LYS B O 1
ATOM 1172 N N . PRO B 1 50 ? -11.783 26.143 19.523 1.00 39.76 50 PRO B N 1
ATOM 1173 C CA . PRO B 1 50 ? -11.680 24.772 19.002 1.00 35.90 50 PRO B CA 1
ATOM 1174 C C . PRO B 1 50 ? -13.052 24.201 18.652 1.00 33.78 50 PRO B C 1
ATOM 1175 O O . PRO B 1 50 ? -14.030 24.457 19.361 1.00 32.73 50 PRO B O 1
ATOM 1179 N N . SER B 1 51 ? -13.116 23.460 17.548 1.00 30.25 51 SER B N 1
ATOM 1180 C CA . SER B 1 51 ? -14.343 22.806 17.119 1.00 29.76 51 SER B CA 1
ATOM 1181 C C . SER B 1 51 ? -14.614 21.549 17.940 1.00 30.75 51 SER B C 1
ATOM 1182 O O . SER B 1 51 ? -15.765 21.112 18.049 1.00 29.81 51 SER B O 1
ATOM 1185 N N . GLY B 1 52 ? -13.547 20.965 18.485 1.00 29.86 52 GLY B N 1
ATOM 1186 C CA . GLY B 1 52 ? -13.638 19.732 19.251 1.00 31.27 52 GLY B CA 1
ATOM 1187 C C . GLY B 1 52 ? -12.263 19.133 19.448 1.00 30.27 52 GLY B C 1
ATOM 1188 O O . GLY B 1 52 ? -11.316 19.876 19.628 1.00 29.31 52 GLY B O 1
ATOM 1189 N N . THR B 1 53 ? -12.156 17.799 19.388 1.00 31.29 53 THR B N 1
ATOM 1190 C CA . THR B 1 53 ? -10.890 17.085 19.641 1.00 32.12 53 THR B CA 1
ATOM 1191 C C . THR B 1 53 ? -10.697 15.840 18.782 1.00 33.15 53 THR B C 1
ATOM 1192 O O . THR B 1 53 ? -11.665 15.261 18.299 1.00 33.36 53 THR B O 1
ATOM 1196 N N . LEU B 1 54 ? -9.432 15.445 18.628 1.00 33.08 54 LEU B N 1
ATOM 1197 C CA . LEU B 1 54 ? -9.013 14.146 18.109 1.00 35.52 54 LEU B CA 1
ATOM 1198 C C . LEU B 1 54 ? -7.968 13.574 19.064 1.00 38.46 54 LEU B C 1
ATOM 1199 O O . LEU B 1 54 ? -7.037 14.274 19.462 1.00 36.64 54 LEU B O 1
ATOM 1204 N N . THR B 1 55 ? -8.095 12.301 19.399 1.00 43.91 55 THR B N 1
ATOM 1205 C CA . THR B 1 55 ? -7.239 11.688 20.398 1.00 49.21 55 THR B CA 1
ATOM 1206 C C . THR B 1 55 ? -6.166 10.882 19.709 1.00 50.56 55 THR B C 1
ATOM 1207 O O . THR B 1 55 ? -6.460 10.080 18.844 1.00 51.51 55 THR B O 1
ATOM 1211 N N . CYS B 1 56 ? -4.922 11.109 20.104 1.00 53.42 56 CYS B N 1
ATOM 1212 C CA . CYS B 1 56 ? -3.765 10.568 19.411 1.00 58.86 56 CYS B CA 1
ATOM 1213 C C . CYS B 1 56 ? -2.963 9.641 20.317 1.00 64.21 56 CYS B C 1
ATOM 1214 O O . CYS B 1 56 ? -3.482 8.609 20.734 1.00 75.28 56 CYS B O 1
ATOM 1217 N N . GLN B 1 57 ? -1.711 9.978 20.615 1.00 73.55 57 GLN B N 1
ATOM 1218 C CA . GLN B 1 57 ? -0.837 9.110 21.396 1.00 86.29 57 GLN B CA 1
ATOM 1219 C C . GLN B 1 57 ? -1.215 9.281 22.855 1.00 86.13 57 GLN B C 1
ATOM 1220 O O . GLN B 1 57 ? -0.495 9.913 23.626 1.00 85.02 57 GLN B O 1
ATOM 1226 N N . GLY B 1 58 ? -2.371 8.727 23.215 1.00 86.86 58 GLY B N 1
ATOM 1227 C CA . GLY B 1 58 ? -2.990 8.979 24.510 1.00 87.69 58 GLY B CA 1
ATOM 1228 C C . GLY B 1 58 ? -3.244 10.449 24.828 1.00 83.97 58 GLY B C 1
ATOM 1229 O O . GLY B 1 58 ? -3.412 10.792 26.001 1.00 79.49 58 GLY B O 1
ATOM 1230 N N . LYS B 1 59 ? -3.284 11.313 23.805 1.00 73.93 59 LYS B N 1
ATOM 1231 C CA . LYS B 1 59 ? -3.470 12.750 24.011 1.00 73.04 59 LYS B CA 1
ATOM 1232 C C . LYS B 1 59 ? -4.627 13.289 23.193 1.00 66.13 59 LYS B C 1
ATOM 1233 O O . LYS B 1 59 ? -4.747 12.987 22.014 1.00 69.47 59 LYS B O 1
ATOM 1239 N N . SER B 1 60 ? -5.417 14.153 23.816 1.00 61.08 60 SER B N 1
ATOM 1240 C CA . SER B 1 60 ? -6.494 14.887 23.167 1.00 55.69 60 SER B CA 1
ATOM 1241 C C . SER B 1 60 ? -5.944 16.175 22.501 1.00 50.64 60 SER B C 1
ATOM 1242 O O . SER B 1 60 ? -5.374 17.039 23.165 1.00 51.31 60 SER B O 1
ATOM 1245 N N . HIS B 1 61 ? -6.076 16.276 21.179 1.00 42.60 61 HIS B N 1
ATOM 1246 C CA . HIS B 1 61 ? -5.685 17.470 20.449 1.00 37.81 61 HIS B CA 1
ATOM 1247 C C . HIS B 1 61 ? -6.943 18.224 20.039 1.00 35.48 61 HIS B C 1
ATOM 1248 O O . HIS B 1 61 ? -7.920 17.593 19.653 1.00 34.95 61 HIS B O 1
ATOM 1255 N N . PRO B 1 62 ? -6.922 19.575 20.119 1.00 31.65 62 PRO B N 1
ATOM 1256 C CA . PRO B 1 62 ? -8.048 20.363 19.677 1.00 30.16 62 PRO B CA 1
ATOM 1257 C C . PRO B 1 62 ? -8.089 20.382 18.159 1.00 29.05 62 PRO B C 1
ATOM 1258 O O . PRO B 1 62 ? -7.041 20.355 17.514 1.00 24.86 62 PRO B O 1
ATOM 1262 N N . THR B 1 63 ? -9.296 20.373 17.610 1.00 29.83 63 THR B N 1
ATOM 1263 C CA . THR B 1 63 ? -9.495 20.639 16.183 1.00 28.35 63 THR B CA 1
ATOM 1264 C C . THR B 1 63 ? -10.041 22.060 16.030 1.00 27.95 63 THR B C 1
ATOM 1265 O O . THR B 1 63 ? -10.617 22.620 16.991 1.00 27.44 63 THR B O 1
ATOM 1269 N N . TYR B 1 64 ? -9.864 22.625 14.828 1.00 25.24 64 TYR B N 1
ATOM 1270 C CA . TYR B 1 64 ? -10.358 23.951 14.482 1.00 25.50 64 TYR B CA 1
ATOM 1271 C C . TYR B 1 64 ? -10.872 23.981 13.045 1.00 26.24 64 TYR B C 1
ATOM 1272 O O . TYR B 1 64 ? -10.306 23.315 12.176 1.00 23.30 64 TYR B O 1
ATOM 1281 N N . ASP B 1 65 ? -11.936 24.751 12.818 1.00 27.90 65 ASP B N 1
ATOM 1282 C CA . ASP B 1 65 ? -12.388 25.119 11.475 1.00 33.75 65 ASP B CA 1
ATOM 1283 C C . ASP B 1 65 ? -11.894 26.508 11.108 1.00 32.72 65 ASP B C 1
ATOM 1284 O O . ASP B 1 65 ? -11.999 26.914 9.949 1.00 31.22 65 ASP B O 1
ATOM 1289 N N . CYS B 1 66 ? -11.441 27.255 12.109 1.00 28.73 66 CYS B N 1
ATOM 1290 C CA . CYS B 1 66 ? -11.117 28.661 11.952 1.00 28.95 66 CYS B CA 1
ATOM 1291 C C . CYS B 1 66 ? -9.686 28.939 12.390 1.00 27.71 66 CYS B C 1
ATOM 1292 O O . CYS B 1 66 ? -9.028 28.116 13.019 1.00 28.41 66 CYS B O 1
ATOM 1295 N N . SER B 1 67 ? -9.230 30.137 12.078 1.00 25.83 67 SER B N 1
ATOM 1296 C CA . SER B 1 67 ? -7.935 30.627 12.522 1.00 25.06 67 SER B CA 1
ATOM 1297 C C . SER B 1 67 ? -8.139 32.081 12.977 1.00 26.03 67 SER B C 1
ATOM 1298 O O . SER B 1 67 ? -9.157 32.673 12.643 1.00 25.67 67 SER B O 1
ATOM 1301 N N . PRO B 1 68 ? -7.191 32.648 13.748 1.00 28.50 68 PRO B N 1
ATOM 1302 C CA . PRO B 1 68 ? -7.321 34.064 14.107 1.00 30.56 68 PRO B CA 1
ATOM 1303 C C . PRO B 1 68 ? -7.448 34.970 12.871 1.00 31.86 68 PRO B C 1
ATOM 1304 O O . PRO B 1 68 ? -7.125 34.540 11.742 1.00 29.47 68 PRO B O 1
ATOM 1308 N N . PRO B 1 69 ? -7.885 36.224 13.076 1.00 32.94 69 PRO B N 1
ATOM 1309 C CA . PRO B 1 69 ? -7.971 37.201 11.983 1.00 32.21 69 PRO B CA 1
ATOM 1310 C C . PRO B 1 69 ? -6.656 37.413 11.209 1.00 29.76 69 PRO B C 1
ATOM 1311 O O . PRO B 1 69 ? -5.584 37.515 11.794 1.00 28.10 69 PRO B O 1
ATOM 1315 N N . VAL B 1 70 ? -6.749 37.456 9.890 1.00 28.15 70 VAL B N 1
ATOM 1316 C CA . VAL B 1 70 ? -5.618 37.802 9.056 1.00 28.46 70 VAL B CA 1
ATOM 1317 C C . VAL B 1 70 ? -5.523 39.329 9.043 1.00 32.39 70 VAL B C 1
ATOM 1318 O O . VAL B 1 70 ? -6.500 40.015 8.727 1.00 33.99 70 VAL B O 1
ATOM 1322 N N . THR B 1 71 ? -4.357 39.855 9.415 1.00 33.34 71 THR B N 1
ATOM 1323 C CA . THR B 1 71 ? -4.106 41.295 9.429 1.00 34.65 71 THR B CA 1
ATOM 1324 C C . THR B 1 71 ? -2.845 41.603 8.626 1.00 31.07 71 THR B C 1
ATOM 1325 O O . THR B 1 71 ? -2.233 40.720 8.024 1.00 28.97 71 THR B O 1
ATOM 1329 N N . SER B 1 72 ? -2.444 42.861 8.618 1.00 34.71 72 SER B N 1
ATOM 1330 C CA . SER B 1 72 ? -1.145 43.248 8.037 1.00 35.91 72 SER B CA 1
ATOM 1331 C C . SER B 1 72 ? 0.030 42.708 8.851 1.00 36.20 72 SER B C 1
ATOM 1332 O O . SER B 1 72 ? 1.163 42.710 8.381 1.00 37.80 72 SER B O 1
ATOM 1335 N N . SER B 1 73 ? -0.233 42.263 10.080 1.00 36.31 73 SER B N 1
ATOM 1336 C CA . SER B 1 73 ? 0.809 41.695 10.934 1.00 35.05 73 SER B CA 1
ATOM 1337 C C . SER B 1 73 ? 0.205 40.561 11.753 1.00 32.05 73 SER B C 1
ATOM 1338 O O . SER B 1 73 ? -0.147 40.732 12.918 1.00 31.68 73 SER B O 1
ATOM 1341 N N . THR B 1 74 ? 0.067 39.402 11.122 1.00 29.16 74 THR B N 1
ATOM 1342 C CA . THR B 1 74 ? -0.667 38.280 11.705 1.00 27.99 74 THR B CA 1
ATOM 1343 C C . THR B 1 74 ? 0.281 37.413 12.532 1.00 26.62 74 THR B C 1
ATOM 1344 O O . THR B 1 74 ? 1.195 36.821 11.973 1.00 22.98 74 THR B O 1
ATOM 1348 N N . PRO B 1 75 ? 0.068 37.328 13.858 1.00 28.16 75 PRO B N 1
ATOM 1349 C CA . PRO B 1 75 ? 0.963 36.501 14.673 1.00 28.13 75 PRO B CA 1
ATOM 1350 C C . PRO B 1 75 ? 0.750 34.993 14.402 1.00 27.94 75 PRO B C 1
ATOM 1351 O O . PRO B 1 75 ? -0.373 34.536 14.210 1.00 27.42 75 PRO B O 1
ATOM 1355 N N . ALA B 1 76 ? 1.832 34.230 14.380 1.00 26.10 76 ALA B N 1
ATOM 1356 C CA . ALA B 1 76 ? 1.748 32.846 13.963 1.00 26.03 76 ALA B CA 1
ATOM 1357 C C . ALA B 1 76 ? 2.942 32.069 14.469 1.00 23.35 76 ALA B C 1
ATOM 1358 O O . ALA B 1 76 ? 3.913 32.653 14.958 1.00 23.94 76 ALA B O 1
ATOM 1360 N N . LYS B 1 77 ? 2.839 30.745 14.347 1.00 24.80 77 LYS B N 1
ATOM 1361 C CA . LYS B 1 77 ? 3.918 29.817 14.665 1.00 24.56 77 LYS B CA 1
ATOM 1362 C C . LYS B 1 77 ? 4.399 29.199 13.368 1.00 23.68 77 LYS B C 1
ATOM 1363 O O . LYS B 1 77 ? 3.578 28.739 12.541 1.00 21.63 77 LYS B O 1
ATOM 1369 N N . LEU B 1 78 ? 5.719 29.199 13.184 1.00 22.36 78 LEU B N 1
ATOM 1370 C CA . LEU B 1 78 ? 6.325 28.607 11.989 1.00 22.02 78 LEU B CA 1
ATOM 1371 C C . LEU B 1 78 ? 6.822 27.245 12.366 1.00 22.13 78 LEU B C 1
ATOM 1372 O O . LEU B 1 78 ? 7.528 27.087 13.376 1.00 25.13 78 LEU B O 1
ATOM 1377 N N . THR B 1 79 ? 6.423 26.255 11.586 1.00 20.06 79 THR B N 1
ATOM 1378 C CA . THR B 1 79 ? 6.917 24.900 11.716 1.00 20.92 79 THR B CA 1
ATOM 1379 C C . THR B 1 79 ? 7.524 24.509 10.368 1.00 22.41 79 THR B C 1
ATOM 1380 O O . THR B 1 79 ? 7.537 25.321 9.409 1.00 20.85 79 THR B O 1
ATOM 1384 N N . ASN B 1 80 ? 8.056 23.291 10.301 1.00 23.56 80 ASN B N 1
ATOM 1385 C CA . ASN B 1 80 ? 8.761 22.804 9.117 1.00 24.89 80 ASN B CA 1
ATOM 1386 C C . ASN B 1 80 ? 8.055 21.614 8.502 1.00 26.12 80 ASN B C 1
ATOM 1387 O O . ASN B 1 80 ? 7.673 20.684 9.211 1.00 28.43 80 ASN B O 1
ATOM 1392 N N . ASN B 1 81 ? 7.893 21.659 7.185 1.00 25.06 81 ASN B N 1
ATOM 1393 C CA . ASN B 1 81 ? 7.195 20.631 6.426 1.00 28.35 81 ASN B CA 1
ATOM 1394 C C . ASN B 1 81 ? 7.990 20.247 5.184 1.00 26.19 81 ASN B C 1
ATOM 1395 O O . ASN B 1 81 ? 8.636 21.097 4.545 1.00 22.95 81 ASN B O 1
ATOM 1400 N N . ASP B 1 82 ? 7.953 18.951 4.878 1.00 25.46 82 ASP B N 1
ATOM 1401 C CA . ASP B 1 82 ? 8.544 18.378 3.679 1.00 26.74 82 ASP B CA 1
ATOM 1402 C C . ASP B 1 82 ? 7.435 18.299 2.621 1.00 27.86 82 ASP B C 1
ATOM 1403 O O . ASP B 1 82 ? 6.493 17.540 2.770 1.00 30.02 82 ASP B O 1
ATOM 1408 N N . PHE B 1 83 ? 7.568 19.092 1.564 1.00 25.01 83 PHE B N 1
ATOM 1409 C CA . PHE B 1 83 ? 6.596 19.170 0.475 1.00 24.35 83 PHE B CA 1
ATOM 1410 C C . PHE B 1 83 ? 6.927 18.303 -0.713 1.00 24.75 83 PHE B C 1
ATOM 1411 O O . PHE B 1 83 ? 6.215 18.324 -1.730 1.00 26.28 83 PHE B O 1
ATOM 1419 N N . SER B 1 84 ? 8.011 17.563 -0.608 1.00 25.41 84 SER B N 1
ATOM 1420 C CA . SER B 1 84 ? 8.540 16.787 -1.726 1.00 27.27 84 SER B CA 1
ATOM 1421 C C . SER B 1 84 ? 7.876 15.424 -1.861 1.00 32.16 84 SER B C 1
ATOM 1422 O O . SER B 1 84 ? 7.210 14.944 -0.936 1.00 34.95 84 SER B O 1
ATOM 1425 N N . GLU B 1 85 ? 8.087 14.803 -3.023 1.00 35.72 85 GLU B N 1
ATOM 1426 C CA . GLU B 1 85 ? 7.648 13.429 -3.297 1.00 41.24 85 GLU B CA 1
ATOM 1427 C C . GLU B 1 85 ? 8.142 12.423 -2.234 1.00 40.03 85 GLU B C 1
ATOM 1428 O O . GLU B 1 85 ? 7.422 11.492 -1.880 1.00 40.10 85 GLU B O 1
ATOM 1434 N N . GLY B 1 86 ? 9.366 12.629 -1.744 1.00 40.64 86 GLY B N 1
ATOM 1435 C CA . GLY B 1 86 ? 9.979 11.812 -0.693 1.00 44.82 86 GLY B CA 1
ATOM 1436 C C . GLY B 1 86 ? 9.404 11.965 0.714 1.00 48.83 86 GLY B C 1
ATOM 1437 O O . GLY B 1 86 ? 9.801 11.241 1.640 1.00 53.96 86 GLY B O 1
ATOM 1438 N N . GLY B 1 87 ? 8.481 12.901 0.889 1.00 45.71 87 GLY B N 1
ATOM 1439 C CA . GLY B 1 87 ? 7.879 13.141 2.193 1.00 49.46 87 GLY B CA 1
ATOM 1440 C C . GLY B 1 87 ? 7.112 11.945 2.712 1.00 53.96 87 GLY B C 1
ATOM 1441 O O . GLY B 1 87 ? 6.526 12.020 3.787 1.00 60.47 87 GLY B O 1
ATOM 1442 N N . GLY B 1 90 ? 2.636 13.614 3.338 1.00 51.09 90 GLY B N 1
ATOM 1443 C CA . GLY B 1 90 ? 1.438 12.908 2.916 1.00 51.45 90 GLY B CA 1
ATOM 1444 C C . GLY B 1 90 ? 1.199 13.031 1.414 1.00 54.05 90 GLY B C 1
ATOM 1445 O O . GLY B 1 90 ? 2.052 12.650 0.598 1.00 63.55 90 GLY B O 1
ATOM 1446 N N . GLY B 1 91 ? 0.039 13.556 1.033 1.00 44.58 91 GLY B N 1
ATOM 1447 C CA . GLY B 1 91 ? -0.275 13.715 -0.382 1.00 45.81 91 GLY B CA 1
ATOM 1448 C C . GLY B 1 91 ? 0.384 14.943 -0.999 1.00 43.36 91 GLY B C 1
ATOM 1449 O O . GLY B 1 91 ? 1.088 15.686 -0.307 1.00 37.31 91 GLY B O 1
ATOM 1450 N N . PRO B 1 92 ? 0.144 15.176 -2.303 1.00 38.34 92 PRO B N 1
ATOM 1451 C CA . PRO B 1 92 ? 0.606 16.400 -2.929 1.00 37.27 92 PRO B CA 1
ATOM 1452 C C . PRO B 1 92 ? -0.062 17.639 -2.311 1.00 32.29 92 PRO B C 1
ATOM 1453 O O . PRO B 1 92 ? -1.121 17.551 -1.721 1.00 31.77 92 PRO B O 1
ATOM 1457 N N . SER B 1 93 ? 0.568 18.787 -2.467 1.00 30.89 93 SER B N 1
ATOM 1458 C CA . SER B 1 93 ? -0.009 20.047 -2.009 1.00 30.15 93 SER B CA 1
ATOM 1459 C C . SER B 1 93 ? -1.395 20.339 -2.627 1.00 30.55 93 SER B C 1
ATOM 1460 O O . SER B 1 93 ? -1.602 20.179 -3.838 1.00 28.72 93 SER B O 1
ATOM 1463 N N . GLU B 1 94 ? -2.319 20.777 -1.776 1.00 29.88 94 GLU B N 1
ATOM 1464 C CA . GLU B 1 94 ? -3.729 21.020 -2.165 1.00 36.30 94 GLU B CA 1
ATOM 1465 C C . GLU B 1 94 ? -3.862 22.039 -3.314 1.00 33.95 94 GLU B C 1
ATOM 1466 O O . GLU B 1 94 ? -4.594 21.794 -4.256 1.00 39.10 94 GLU B O 1
ATOM 1472 N N . CYS B 1 95 ? -3.101 23.140 -3.270 1.00 30.60 95 CYS B N 1
ATOM 1473 C CA . CYS B 1 95 ? -3.305 24.250 -4.210 1.00 30.94 95 CYS B CA 1
ATOM 1474 C C . CYS B 1 95 ? -3.146 23.860 -5.681 1.00 34.24 95 CYS B C 1
ATOM 1475 O O . CYS B 1 95 ? -4.012 24.191 -6.478 1.00 33.04 95 CYS B O 1
ATOM 1478 N N . ASP B 1 96 ? -2.057 23.166 -6.026 1.00 32.36 96 ASP B N 1
ATOM 1479 C CA . ASP B 1 96 ? -1.779 22.790 -7.426 1.00 34.10 96 ASP B CA 1
ATOM 1480 C C . ASP B 1 96 ? -1.722 21.280 -7.633 1.00 35.37 96 ASP B C 1
ATOM 1481 O O . ASP B 1 96 ? -1.400 20.816 -8.733 1.00 37.33 96 ASP B O 1
ATOM 1486 N N . GLU B 1 97 ? -2.049 20.509 -6.592 1.00 37.20 97 GLU B N 1
ATOM 1487 C CA . GLU B 1 97 ? -2.039 19.043 -6.687 1.00 40.03 97 GLU B CA 1
ATOM 1488 C C . GLU B 1 97 ? -0.690 18.578 -7.227 1.00 35.06 97 GLU B C 1
ATOM 1489 O O . GLU B 1 97 ? -0.623 17.804 -8.156 1.00 35.76 97 GLU B O 1
ATOM 1495 N N . SER B 1 98 ? 0.387 19.084 -6.644 1.00 32.31 98 SER B N 1
ATOM 1496 C CA . SER B 1 98 ? 1.714 18.625 -7.011 1.00 32.36 98 SER B CA 1
ATOM 1497 C C . SER B 1 98 ? 2.606 18.645 -5.794 1.00 27.96 98 SER B C 1
ATOM 1498 O O . SER B 1 98 ? 2.265 19.160 -4.740 1.00 24.16 98 SER B O 1
ATOM 1501 N N . TYR B 1 99 ? 3.739 18.001 -5.968 1.00 29.43 99 TYR B N 1
ATOM 1502 C CA . TYR B 1 99 ? 4.791 18.001 -5.004 1.00 28.56 99 TYR B CA 1
ATOM 1503 C C . TYR B 1 99 ? 5.709 19.151 -5.356 1.00 28.71 99 TYR B C 1
ATOM 1504 O O . TYR B 1 99 ? 5.697 19.653 -6.490 1.00 28.27 99 TYR B O 1
ATOM 1513 N N . HIS B 1 100 ? 6.530 19.532 -4.389 1.00 27.16 100 HIS B N 1
ATOM 1514 C CA . HIS B 1 100 ? 7.429 20.657 -4.542 1.00 28.67 100 HIS B CA 1
ATOM 1515 C C . HIS B 1 100 ? 8.791 20.362 -3.942 1.00 28.81 100 HIS B C 1
ATOM 1516 O O . HIS B 1 100 ? 8.888 19.674 -2.935 1.00 29.59 100 HIS B O 1
ATOM 1523 N N . SER B 1 101 ? 9.829 20.920 -4.547 1.00 27.42 101 SER B N 1
ATOM 1524 C CA . SER B 1 101 ? 11.163 20.904 -3.957 1.00 27.96 101 SER B CA 1
ATOM 1525 C C . SER B 1 101 ? 11.146 21.698 -2.648 1.00 26.33 101 SER B C 1
ATOM 1526 O O . SER B 1 101 ? 10.532 22.758 -2.578 1.00 28.21 101 SER B O 1
ATOM 1529 N N . ASN B 1 102 ? 11.837 21.219 -1.626 1.00 25.20 102 ASN B N 1
ATOM 1530 C CA . ASN B 1 102 ? 11.961 22.016 -0.394 1.00 25.97 102 ASN B CA 1
ATOM 1531 C C . ASN B 1 102 ? 12.933 23.218 -0.478 1.00 25.67 102 ASN B C 1
ATOM 1532 O O . ASN B 1 102 ? 13.047 23.959 0.490 1.00 24.70 102 ASN B O 1
ATOM 1537 N N . ASN B 1 103 ? 13.604 23.407 -1.624 1.00 27.74 103 ASN B N 1
ATOM 1538 C CA . ASN B 1 103 ? 14.315 24.668 -1.936 1.00 27.09 103 ASN B CA 1
ATOM 1539 C C . ASN B 1 103 ? 13.416 25.762 -2.403 1.00 24.04 103 ASN B C 1
ATOM 1540 O O . ASN B 1 103 ? 13.843 26.911 -2.475 1.00 23.75 103 ASN B O 1
ATOM 1545 N N . GLU B 1 104 ? 12.182 25.426 -2.754 1.00 21.72 104 GLU B N 1
ATOM 1546 C CA . GLU B 1 104 ? 11.208 26.447 -3.024 1.00 23.49 104 GLU B CA 1
ATOM 1547 C C . GLU B 1 104 ? 10.800 27.071 -1.698 1.00 21.29 104 GLU B C 1
ATOM 1548 O O . GLU B 1 104 ? 10.683 26.385 -0.661 1.00 18.44 104 GLU B O 1
ATOM 1554 N N . ARG B 1 105 ? 10.561 28.379 -1.744 1.00 22.39 105 ARG B N 1
ATOM 1555 C CA . ARG B 1 105 ? 10.026 29.105 -0.587 1.00 23.04 105 ARG B CA 1
ATOM 1556 C C . ARG B 1 105 ? 8.510 28.980 -0.652 1.00 22.58 105 ARG B C 1
ATOM 1557 O O . ARG B 1 105 ? 7.859 29.678 -1.420 1.00 21.55 105 ARG B O 1
ATOM 1565 N N . ILE B 1 106 ? 7.983 28.007 0.083 1.00 23.17 106 ILE B N 1
ATOM 1566 C CA . ILE B 1 106 ? 6.571 27.635 0.020 1.00 22.08 106 ILE B CA 1
ATOM 1567 C C . ILE B 1 106 ? 6.065 27.312 1.433 1.00 19.52 106 ILE B C 1
ATOM 1568 O O . ILE B 1 106 ? 6.831 26.907 2.291 1.00 17.00 106 ILE B O 1
ATOM 1573 N N . VAL B 1 107 ? 4.777 27.530 1.662 1.00 19.62 107 VAL B N 1
ATOM 1574 C CA . VAL B 1 107 ? 4.169 27.245 2.939 1.00 18.14 107 VAL B CA 1
ATOM 1575 C C . VAL B 1 107 ? 2.839 26.544 2.817 1.00 21.26 107 VAL B C 1
ATOM 1576 O O . VAL B 1 107 ? 2.173 26.587 1.759 1.00 18.20 107 VAL B O 1
ATOM 1580 N N . ALA B 1 108 ? 2.458 25.903 3.918 1.00 18.45 108 ALA B N 1
ATOM 1581 C CA . ALA B 1 108 ? 1.082 25.487 4.146 1.00 18.19 108 ALA B CA 1
ATOM 1582 C C . ALA B 1 108 ? 0.526 26.360 5.251 1.00 16.61 108 ALA B C 1
ATOM 1583 O O . ALA B 1 1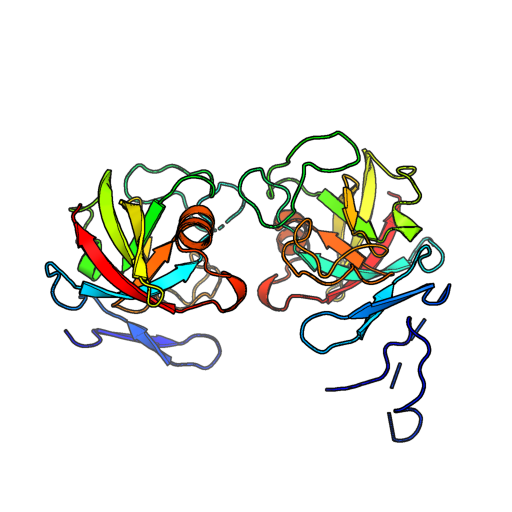08 ? 1.279 26.761 6.129 1.00 17.59 108 ALA B O 1
ATOM 1585 N N . LEU B 1 109 ? -0.774 26.648 5.211 1.00 16.70 109 LEU B N 1
ATOM 1586 C CA . LEU B 1 109 ? -1.437 27.449 6.247 1.00 18.83 109 LEU B CA 1
ATOM 1587 C C . LEU B 1 109 ? -2.511 26.635 6.967 1.00 19.78 109 LEU B C 1
ATOM 1588 O O . LEU B 1 109 ? -3.211 25.854 6.316 1.00 18.26 109 LEU B O 1
ATOM 1593 N N . SER B 1 110 ? -2.663 26.836 8.291 1.00 17.89 110 SER B N 1
ATOM 1594 C CA . SER B 1 110 ? -3.770 26.275 9.027 1.00 18.02 110 SER B CA 1
ATOM 1595 C C . SER B 1 110 ? -5.073 26.479 8.271 1.00 18.47 110 SER B C 1
ATOM 1596 O O . SER B 1 110 ? -5.271 27.487 7.589 1.00 19.78 110 SER B O 1
ATOM 1599 N N . THR B 1 111 ? -5.950 25.496 8.405 1.00 19.90 111 THR B N 1
ATOM 1600 C CA . THR B 1 111 ? -7.267 25.456 7.757 1.00 22.67 111 THR B CA 1
ATOM 1601 C C . THR B 1 111 ? -7.978 26.800 7.668 1.00 24.01 111 THR B C 1
ATOM 1602 O O . THR B 1 111 ? -8.370 27.201 6.580 1.00 27.66 111 THR B O 1
ATOM 1606 N N . GLY B 1 112 ? -8.165 27.486 8.800 1.00 20.54 112 GLY B N 1
ATOM 1607 C CA . GLY B 1 112 ? -8.804 28.810 8.779 1.00 21.65 112 GLY B CA 1
ATOM 1608 C C . GLY B 1 112 ? -8.173 29.780 7.783 1.00 23.42 112 GLY B C 1
ATOM 1609 O O . GLY B 1 112 ? -8.869 30.384 6.957 1.00 21.78 112 GLY B O 1
ATOM 1610 N N . TRP B 1 113 ? -6.848 29.910 7.848 1.00 20.27 113 TRP B N 1
ATOM 1611 C CA . TRP B 1 113 ? -6.108 30.798 6.949 1.00 19.36 113 TRP B CA 1
ATOM 1612 C C . TRP B 1 113 ? -6.092 30.272 5.507 1.00 20.83 113 TRP B C 1
ATOM 1613 O O . TRP B 1 113 ? -6.072 31.064 4.585 1.00 20.99 113 TRP B O 1
ATOM 1624 N N . TYR B 1 114 ? -6.067 28.948 5.330 1.00 20.02 114 TYR B N 1
ATOM 1625 C CA . TYR B 1 114 ? -6.084 28.328 4.014 1.00 20.68 114 TYR B CA 1
ATOM 1626 C C . TYR B 1 114 ? -7.394 28.686 3.328 1.00 22.27 114 TYR B C 1
ATOM 1627 O O . TYR B 1 114 ? -7.436 28.905 2.121 1.00 25.22 114 TYR B O 1
ATOM 1636 N N . ASN B 1 115 ? -8.446 28.743 4.131 1.00 21.92 115 ASN B N 1
ATOM 1637 C CA . ASN B 1 115 ? -9.737 29.305 3.737 1.00 23.37 115 ASN B CA 1
ATOM 1638 C C . ASN B 1 115 ? -10.225 28.746 2.398 1.00 23.50 115 ASN B C 1
ATOM 1639 O O . ASN B 1 115 ? -10.524 29.480 1.466 1.00 23.76 115 ASN B O 1
ATOM 1644 N N . GLY B 1 116 ? -10.252 27.411 2.318 1.00 22.57 116 GLY B N 1
ATOM 1645 C CA . GLY B 1 116 ? -10.786 26.708 1.194 1.00 23.51 116 GLY B CA 1
ATOM 1646 C C . GLY B 1 116 ? -9.999 26.936 -0.076 1.00 24.69 116 GLY B C 1
ATOM 1647 O O . GLY B 1 116 ? -10.496 26.647 -1.151 1.00 25.46 116 GLY B O 1
ATOM 1648 N N . GLY B 1 117 ? -8.778 27.457 0.047 1.00 23.63 117 GLY B N 1
ATOM 1649 C CA . GLY B 1 117 ? -7.899 27.658 -1.090 1.00 25.01 117 GLY B CA 1
ATOM 1650 C C . GLY B 1 117 ? -7.787 29.093 -1.563 1.00 27.30 117 GLY B C 1
ATOM 1651 O O . GLY B 1 117 ? -7.138 29.339 -2.585 1.00 32.37 117 GLY B O 1
ATOM 1652 N N . SER B 1 118 ? -8.402 30.051 -0.861 1.00 28.13 118 SER B N 1
ATOM 1653 C CA . SER B 1 118 ? -8.455 31.451 -1.370 1.00 29.53 118 SER B CA 1
ATOM 1654 C C . SER B 1 118 ? -7.089 32.154 -1.488 1.00 28.19 118 SER B C 1
ATOM 1655 O O . SER B 1 118 ? -6.942 33.109 -2.263 1.00 31.14 118 SER B O 1
ATOM 1658 N N . ARG B 1 119 ? -6.103 31.686 -0.737 1.00 25.82 119 ARG B N 1
ATOM 1659 C CA . ARG B 1 119 ? -4.745 32.245 -0.785 1.00 26.31 119 ARG B CA 1
ATOM 1660 C C . ARG B 1 119 ? -3.749 31.390 -1.587 1.00 25.25 119 ARG B C 1
ATOM 1661 O O . ARG B 1 119 ? -2.582 31.746 -1.697 1.00 23.57 119 ARG B O 1
ATOM 1669 N N . CYS B 1 120 ? -4.236 30.305 -2.190 1.00 28.48 120 CYS B N 1
ATOM 1670 C CA . CYS B 1 120 ? -3.420 29.428 -3.066 1.00 28.86 120 CYS B CA 1
ATOM 1671 C C . CYS B 1 120 ? -2.728 30.172 -4.174 1.00 28.23 120 CYS B C 1
ATOM 1672 O O . CYS B 1 120 ? -3.358 30.960 -4.875 1.00 26.78 120 CYS B O 1
ATOM 1675 N N . GLY B 1 121 ? -1.425 29.950 -4.285 1.00 26.40 121 GLY B N 1
ATOM 1676 C CA . GLY B 1 121 ? -0.610 30.565 -5.302 1.00 27.45 121 GLY B CA 1
ATOM 1677 C C . GLY B 1 121 ? -0.184 31.999 -5.033 1.00 28.71 121 GLY B C 1
ATOM 1678 O O . GLY B 1 121 ? 0.507 32.596 -5.857 1.00 28.22 121 GLY B O 1
ATOM 1679 N N . LYS B 1 122 ? -0.598 32.572 -3.903 1.00 28.90 122 LYS B N 1
ATOM 1680 C CA . LYS B 1 122 ? -0.242 33.957 -3.598 1.00 30.47 122 LYS B CA 1
ATOM 1681 C C . LYS B 1 122 ? 0.990 33.983 -2.740 1.00 27.83 122 LYS B C 1
ATOM 1682 O O . LYS B 1 122 ? 1.308 32.983 -2.102 1.00 23.02 122 LYS B O 1
ATOM 1688 N N . MET B 1 123 ? 1.692 35.118 -2.730 1.00 25.06 123 MET B N 1
ATOM 1689 C CA . MET B 1 123 ? 2.828 35.260 -1.847 1.00 25.93 123 MET B CA 1
ATOM 1690 C C . MET B 1 123 ? 2.383 35.833 -0.499 1.00 25.48 123 MET B C 1
ATOM 1691 O O . MET B 1 123 ? 1.491 36.686 -0.408 1.00 25.16 123 MET B O 1
ATOM 1696 N N . ILE B 1 124 ? 3.030 35.359 0.548 1.00 23.81 124 ILE B N 1
ATOM 1697 C CA . ILE B 1 124 ? 2.978 36.027 1.817 1.00 24.47 124 ILE B CA 1
ATOM 1698 C C . ILE B 1 124 ? 4.387 36.468 2.173 1.00 27.40 124 ILE B C 1
ATOM 1699 O O . ILE B 1 124 ? 5.369 35.999 1.586 1.00 28.76 124 ILE B O 1
ATOM 1704 N N . ARG B 1 125 ? 4.451 37.367 3.141 1.00 24.13 125 ARG B N 1
ATOM 1705 C CA . ARG B 1 125 ? 5.681 37.856 3.698 1.00 28.58 125 ARG B CA 1
ATOM 1706 C C . ARG B 1 125 ? 5.689 37.438 5.157 1.00 24.24 125 ARG B C 1
ATOM 1707 O O . ARG B 1 125 ? 4.759 37.733 5.919 1.00 24.86 125 ARG B O 1
ATOM 1715 N N . ILE B 1 126 ? 6.767 36.789 5.542 1.00 23.55 126 ILE B N 1
ATOM 1716 C CA . ILE B 1 126 ? 6.921 36.283 6.873 1.00 25.78 126 ILE B CA 1
ATOM 1717 C C . ILE B 1 126 ? 8.035 37.049 7.498 1.00 26.81 126 ILE B C 1
ATOM 1718 O O . ILE B 1 126 ? 9.047 37.247 6.866 1.00 27.92 126 ILE B O 1
ATOM 1723 N N . THR B 1 127 ? 7.850 37.464 8.741 1.00 26.41 127 THR B N 1
ATOM 1724 C CA . THR B 1 127 ? 8.881 38.160 9.456 1.00 29.93 127 THR B CA 1
ATOM 1725 C C . THR B 1 127 ? 9.181 37.432 10.746 1.00 28.42 127 THR B C 1
ATOM 1726 O O . THR B 1 127 ? 8.274 37.150 11.520 1.00 28.72 127 THR B O 1
ATOM 1730 N N . ALA B 1 128 ? 10.462 37.190 10.999 1.00 32.10 128 ALA B N 1
ATOM 1731 C CA . ALA B 1 128 ? 10.894 36.467 12.193 1.00 32.54 128 ALA B CA 1
ATOM 1732 C C . ALA B 1 128 ? 11.314 37.399 13.314 1.00 36.91 128 ALA B C 1
ATOM 1733 O O . ALA B 1 128 ? 11.400 38.608 13.115 1.00 42.32 128 ALA B O 1
ATOM 1735 N N . SER B 1 129 ? 11.592 36.824 14.483 1.00 37.62 129 SER B N 1
ATOM 1736 C CA . SER B 1 129 ? 11.993 37.597 15.686 1.00 42.80 129 SER B CA 1
ATOM 1737 C C . SER B 1 129 ? 13.357 38.278 15.571 1.00 41.92 129 SER B C 1
ATOM 1738 O O . SER B 1 129 ? 13.644 39.235 16.273 1.00 47.79 129 SER B O 1
ATOM 1741 N N . ASN B 1 130 ? 14.210 37.764 14.700 1.00 40.11 130 ASN B N 1
ATOM 1742 C CA . ASN B 1 130 ? 15.492 38.401 14.422 1.00 42.87 130 ASN B CA 1
ATOM 1743 C C . ASN B 1 130 ? 15.370 39.549 13.412 1.00 44.14 130 ASN B C 1
ATOM 1744 O O . ASN B 1 130 ? 16.379 40.070 12.949 1.00 41.98 130 ASN B O 1
ATOM 1749 N N . GLY B 1 131 ? 14.142 39.911 13.037 1.00 42.63 131 GLY B N 1
ATOM 1750 C CA . GLY B 1 131 ? 13.929 41.003 12.099 1.00 40.49 131 GLY B CA 1
ATOM 1751 C C . 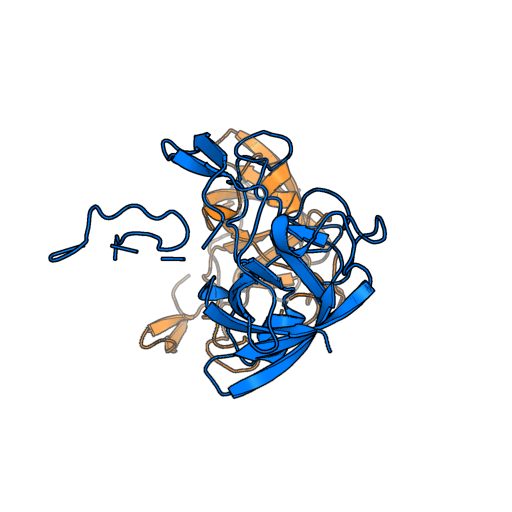GLY B 1 131 ? 14.068 40.617 10.636 1.00 36.90 131 GLY B C 1
ATOM 1752 O O . GLY B 1 131 ? 13.800 41.438 9.773 1.00 38.75 131 GLY B O 1
ATOM 1753 N N . LYS B 1 132 ? 14.479 39.387 10.332 1.00 36.41 132 LYS B N 1
ATOM 1754 C CA . LYS B 1 132 ? 14.587 38.945 8.930 1.00 33.42 132 LYS B CA 1
ATOM 1755 C C . LYS B 1 132 ? 13.217 38.615 8.341 1.00 29.23 132 LYS B C 1
ATOM 1756 O O . LYS B 1 132 ? 12.305 38.247 9.050 1.00 25.60 132 LYS B O 1
ATOM 1762 N N . SER B 1 133 ? 13.117 38.711 7.023 1.00 30.01 133 SER B N 1
ATOM 1763 C CA . SER B 1 133 ? 11.867 38.540 6.308 1.00 30.08 133 SER B CA 1
ATOM 1764 C C . SER B 1 133 ? 12.117 37.768 5.038 1.00 29.96 133 SER B C 1
ATOM 1765 O O . SER B 1 133 ? 13.207 37.847 4.453 1.00 28.21 133 SER B O 1
ATOM 1768 N N . VAL B 1 134 ? 11.082 37.058 4.606 1.00 27.36 134 VAL B N 1
ATOM 1769 C CA . VAL B 1 134 ? 11.126 36.242 3.405 1.00 29.19 134 VAL B CA 1
ATOM 1770 C C . VAL B 1 134 ? 9.718 36.186 2.834 1.00 25.57 134 VAL B C 1
ATOM 1771 O O . VAL B 1 134 ? 8.739 36.204 3.576 1.00 25.91 134 VAL B O 1
ATOM 1775 N N . SER B 1 135 ? 9.616 36.180 1.519 1.00 24.00 135 SER B N 1
ATOM 1776 C CA . SER B 1 135 ? 8.354 35.930 0.878 1.00 26.01 135 SER B CA 1
ATOM 1777 C C . SER B 1 135 ? 8.285 34.452 0.480 1.00 27.99 135 SER B C 1
ATOM 1778 O O . SER B 1 135 ? 9.306 33.815 0.142 1.00 30.07 135 SER B O 1
ATOM 1781 N N . ALA B 1 136 ? 7.078 33.906 0.541 1.00 23.42 136 ALA B N 1
ATOM 1782 C CA . ALA B 1 136 ? 6.864 32.493 0.308 1.00 22.16 136 ALA B CA 1
ATOM 1783 C C . ALA B 1 136 ? 5.499 32.321 -0.319 1.00 22.07 136 ALA B C 1
ATOM 1784 O O . ALA B 1 136 ? 4.576 33.094 -0.054 1.00 21.73 136 ALA B O 1
ATOM 1786 N N . LYS B 1 137 ? 5.380 31.311 -1.169 1.00 21.42 137 LYS B N 1
ATOM 1787 C CA . LYS B 1 137 ? 4.129 31.044 -1.854 1.00 22.32 137 LYS B CA 1
ATOM 1788 C C . LYS B 1 137 ? 3.253 30.056 -1.070 1.00 18.38 137 LYS B C 1
ATOM 1789 O O . LYS B 1 137 ? 3.729 29.043 -0.646 1.00 19.51 137 LYS B O 1
ATOM 1795 N N . VAL B 1 138 ? 1.962 30.326 -0.946 1.00 19.30 138 VAL B N 1
ATOM 1796 C CA . VAL B 1 138 ? 1.034 29.390 -0.307 1.00 20.21 138 VAL B CA 1
ATOM 1797 C C . VAL B 1 138 ? 0.716 28.247 -1.263 1.00 24.26 138 VAL B C 1
ATOM 1798 O O . VAL B 1 138 ? 0.206 28.485 -2.373 1.00 23.81 138 VAL B O 1
ATOM 1802 N N . VAL B 1 139 ? 1.025 27.011 -0.857 1.00 23.20 139 VAL B N 1
ATOM 1803 C CA . VAL B 1 139 ? 0.743 25.859 -1.718 1.00 25.09 139 VAL B CA 1
ATOM 1804 C C . VAL B 1 139 ? -0.118 24.784 -1.079 1.00 23.19 139 VAL B C 1
ATOM 1805 O O . VAL B 1 139 ? -0.530 23.867 -1.770 1.00 18.81 139 VAL B O 1
ATOM 1809 N N . ASP B 1 140 ? -0.407 24.881 0.223 1.00 20.08 140 ASP B N 1
ATOM 1810 C CA . ASP B 1 140 ? -1.050 23.765 0.873 1.00 21.77 140 ASP B CA 1
ATOM 1811 C C . ASP B 1 140 ? -1.736 24.186 2.164 1.00 22.12 140 ASP B C 1
ATOM 1812 O O . ASP B 1 140 ? -1.541 25.300 2.637 1.00 22.06 140 ASP B O 1
ATOM 1817 N N . GLU B 1 141 ? -2.564 23.279 2.679 1.00 20.75 141 GLU B N 1
ATOM 1818 C CA . GLU B 1 141 ? -3.309 23.435 3.923 1.00 23.86 141 GLU B CA 1
ATOM 1819 C C . GLU B 1 141 ? -2.648 22.600 5.012 1.00 22.36 141 GLU B C 1
ATOM 1820 O O . GLU B 1 141 ? -2.314 21.445 4.789 1.00 22.44 141 GLU B O 1
ATOM 1826 N N . CYS B 1 142 ? -2.512 23.183 6.185 1.00 23.64 142 CYS B N 1
ATOM 1827 C CA . CYS B 1 142 ? -2.084 22.480 7.380 1.00 23.65 142 CYS B CA 1
ATOM 1828 C C . CYS B 1 142 ? -3.393 22.183 8.083 1.00 24.59 142 CYS B C 1
ATOM 1829 O O . CYS B 1 142 ? -4.001 23.070 8.683 1.00 23.82 142 CYS B O 1
ATOM 1832 N N . ASP B 1 143 ? -3.849 20.935 7.981 1.00 24.65 143 ASP B N 1
ATOM 1833 C CA . ASP B 1 143 ? -5.241 20.607 8.245 1.00 24.60 143 ASP B CA 1
ATOM 1834 C C . ASP B 1 143 ? -5.459 20.495 9.734 1.00 24.44 143 ASP B C 1
ATOM 1835 O O . ASP B 1 143 ? -4.900 19.640 10.372 1.00 25.44 143 ASP B O 1
ATOM 1840 N N . SER B 1 144 ? -6.260 21.400 10.282 1.00 24.72 144 SER B N 1
ATOM 1841 C CA . SER B 1 144 ? -6.571 21.404 11.717 1.00 22.84 144 SER B CA 1
ATOM 1842 C C . SER B 1 144 ? -7.891 20.676 12.042 1.00 24.66 144 SER B C 1
ATOM 1843 O O . SER B 1 144 ? -8.288 20.603 13.205 1.00 22.79 144 SER B O 1
ATOM 1846 N N . ARG B 1 145 ? -8.565 20.134 11.018 1.00 25.55 145 ARG B N 1
ATOM 1847 C CA . ARG B 1 145 ? -9.805 19.360 11.217 1.00 30.22 145 ARG B CA 1
ATOM 1848 C C . ARG B 1 145 ? -9.568 17.856 11.379 1.00 30.15 145 ARG B C 1
ATOM 1849 O O . ARG B 1 145 ? -10.333 17.180 12.037 1.00 31.51 145 ARG B O 1
ATOM 1857 N N . HIS B 1 146 ? -8.550 17.337 10.710 1.00 31.29 146 HIS B N 1
ATOM 1858 C CA . HIS B 1 146 ? -8.341 15.901 10.598 1.00 32.27 146 HIS B CA 1
ATOM 1859 C C . HIS B 1 146 ? -6.977 15.537 11.133 1.00 32.33 146 HIS B C 1
ATOM 1860 O O . HIS B 1 146 ? -6.070 16.362 11.132 1.00 32.27 146 HIS B O 1
ATOM 1867 N N . GLY B 1 147 ? -6.827 14.292 11.562 1.00 32.30 147 GLY B N 1
ATOM 1868 C CA . GLY B 1 147 ? -5.510 13.772 11.925 1.00 34.08 147 GLY B CA 1
ATOM 1869 C C . GLY B 1 147 ? -5.635 12.550 12.779 1.00 36.34 147 GLY B C 1
ATOM 1870 O O . GLY B 1 147 ? -6.731 12.021 12.949 1.00 36.39 147 GLY B O 1
ATOM 1871 N N . CYS B 1 148 ? -4.504 12.116 13.327 1.00 40.78 148 CYS B N 1
ATOM 1872 C CA . CYS B 1 148 ? -4.452 10.981 14.244 1.00 45.13 148 CYS B CA 1
ATOM 1873 C C . CYS B 1 148 ? -4.835 9.639 13.602 1.00 46.65 148 CYS B C 1
ATOM 1874 O O . CYS B 1 148 ? -5.239 8.737 14.298 1.00 45.72 148 CYS B O 1
ATOM 1877 N N . ASP B 1 149 ? -4.707 9.526 12.286 1.00 50.10 149 ASP B N 1
ATOM 1878 C CA . ASP B 1 149 ? -5.186 8.361 11.529 1.00 58.64 149 ASP B CA 1
ATOM 1879 C C . ASP B 1 149 ? -4.100 7.911 10.547 1.00 69.27 149 ASP B C 1
ATOM 1880 O O . ASP B 1 149 ? -2.984 8.433 10.588 1.00 62.49 149 ASP B O 1
ATOM 1885 N N . LYS B 1 150 ? -4.432 6.964 9.660 1.00 88.76 150 LYS B N 1
ATOM 1886 C CA . LYS B 1 150 ? -3.468 6.405 8.690 1.00 91.85 150 LYS B CA 1
ATOM 1887 C C . LYS B 1 150 ? -3.160 7.338 7.523 1.00 87.32 150 LYS B C 1
ATOM 1888 O O . LYS B 1 150 ? -2.028 7.358 7.038 1.00 86.62 150 LYS B O 1
ATOM 1894 N N . GLU B 1 151 ? -4.152 8.107 7.080 1.00 82.44 151 GLU B N 1
ATOM 1895 C CA . GLU B 1 151 ? -3.944 9.083 5.999 1.00 84.07 151 GLU B CA 1
ATOM 1896 C C . GLU B 1 151 ? -2.948 10.171 6.385 1.00 76.03 151 GLU B C 1
ATOM 1897 O O . GLU B 1 151 ? -2.257 10.717 5.522 1.00 74.24 151 GLU B O 1
ATOM 1903 N N . HIS B 1 152 ? -2.894 10.479 7.681 1.00 77.64 152 HIS B N 1
ATOM 1904 C CA . HIS B 1 152 ? -1.964 11.463 8.233 1.00 80.71 152 HIS B CA 1
ATOM 1905 C C . HIS B 1 152 ? -0.818 10.818 9.040 1.00 80.75 152 HIS B C 1
ATOM 1906 O O . HIS B 1 152 ? -0.077 11.521 9.723 1.00 90.95 152 HIS B O 1
ATOM 1913 N N . ALA B 1 153 ? -0.678 9.491 8.960 1.00 81.01 153 ALA B N 1
ATOM 1914 C CA . ALA B 1 153 ? 0.431 8.755 9.597 1.00 76.46 153 ALA B CA 1
ATOM 1915 C C . ALA B 1 153 ? 0.414 8.736 11.139 1.00 74.33 153 ALA B C 1
ATOM 1916 O O . ALA B 1 153 ? 1.445 8.499 11.772 1.00 71.61 153 ALA B O 1
ATOM 1918 N N . GLY B 1 154 ? -0.746 8.976 11.745 1.00 69.31 154 GLY B N 1
ATOM 1919 C CA . GLY B 1 154 ? -0.836 9.137 13.200 1.00 68.07 154 GLY B CA 1
ATOM 1920 C C . GLY B 1 154 ? -0.400 10.513 13.701 1.00 59.32 154 GLY B C 1
ATOM 1921 O O . GLY B 1 154 ? -0.253 10.724 14.905 1.00 58.69 154 GLY B O 1
ATOM 1922 N N . GLN B 1 155 ? -0.206 11.461 12.793 1.00 52.53 155 GLN B N 1
ATOM 1923 C CA . GLN B 1 155 ? 0.151 12.823 13.199 1.00 57.17 155 GLN B CA 1
ATOM 1924 C C . GLN B 1 155 ? -1.093 13.586 13.640 1.00 49.72 155 GLN B C 1
ATOM 1925 O O . GLN B 1 155 ? -2.133 13.481 12.988 1.00 43.67 155 GLN B O 1
ATOM 1931 N N . PRO B 1 156 ? -0.995 14.344 14.750 1.00 46.03 156 PRO B N 1
ATOM 1932 C CA . PRO B 1 156 ? -2.139 15.127 15.206 1.00 42.55 156 PRO B CA 1
ATOM 1933 C C . PRO B 1 156 ? -2.626 16.139 14.199 1.00 38.08 156 PRO B C 1
ATOM 1934 O O . PRO B 1 156 ? -1.904 16.487 13.249 1.00 31.25 156 PRO B O 1
ATOM 1938 N N . PRO B 1 157 ? -3.855 16.623 14.405 1.00 35.82 157 PRO B N 1
ATOM 1939 C CA . PRO B 1 157 ? -4.281 17.697 13.562 1.00 32.71 157 PRO B CA 1
ATOM 1940 C C . PRO B 1 157 ? -3.386 18.917 13.781 1.00 32.14 157 PRO B C 1
ATOM 1941 O O . PRO B 1 157 ? -2.839 19.126 14.882 1.00 27.18 157 PRO B O 1
ATOM 1945 N N . CYS B 1 158 ? -3.200 19.679 12.716 1.00 27.28 158 CYS B N 1
ATOM 1946 C CA . CYS B 1 158 ? -2.521 20.969 12.800 1.00 29.78 158 CYS B CA 1
ATOM 1947 C C . CYS B 1 158 ? -3.200 21.899 13.822 1.00 27.36 158 CYS B C 1
ATOM 1948 O O . CYS B 1 158 ? -4.422 21.847 14.012 1.00 30.33 158 CYS B O 1
ATOM 1951 N N . ARG B 1 159 ? -2.416 22.755 14.469 1.00 25.70 159 ARG B N 1
ATOM 1952 C CA . ARG B 1 159 ? -2.969 23.873 15.252 1.00 28.17 159 ARG B CA 1
ATOM 1953 C C . ARG B 1 159 ? -3.607 24.902 14.331 1.00 25.54 159 ARG B C 1
ATOM 1954 O O . ARG B 1 159 ? -3.531 24.768 13.111 1.00 23.22 159 ARG B O 1
ATOM 1962 N N . ASN B 1 160 ? -4.224 25.931 14.908 1.00 24.24 160 ASN B N 1
ATOM 1963 C CA . ASN B 1 160 ? -5.001 26.892 14.136 1.00 25.31 160 ASN B CA 1
ATOM 1964 C C . ASN B 1 160 ? -4.261 28.133 13.658 1.00 23.75 160 ASN B C 1
ATOM 1965 O O . ASN B 1 160 ? -4.814 28.907 12.857 1.00 22.45 160 ASN B O 1
ATOM 1970 N N . ASN B 1 161 ? -3.023 28.308 14.126 1.00 22.33 161 ASN B N 1
ATOM 1971 C CA . ASN B 1 161 ? -2.237 29.504 13.864 1.00 22.91 161 ASN B CA 1
ATOM 1972 C C . ASN B 1 161 ? -0.858 29.199 13.278 1.00 23.50 161 ASN B C 1
ATOM 1973 O O . ASN B 1 161 ? 0.133 29.864 13.620 1.00 25.35 161 ASN B O 1
ATOM 1978 N N . ILE B 1 162 ? -0.814 28.215 12.372 1.00 23.59 162 ILE B N 1
ATOM 1979 C CA . ILE B 1 162 ? 0.422 27.660 11.868 1.00 21.15 162 ILE B CA 1
ATOM 1980 C C . ILE B 1 162 ? 0.712 28.099 10.441 1.00 20.74 162 ILE B C 1
ATOM 1981 O O . ILE B 1 162 ? -0.175 28.065 9.576 1.00 18.98 162 ILE B O 1
ATOM 1986 N N . VAL B 1 163 ? 1.961 28.503 10.208 1.00 20.83 163 VAL B N 1
ATOM 1987 C CA . VAL B 1 163 ? 2.529 28.600 8.847 1.00 21.82 163 VAL B CA 1
ATOM 1988 C C . VAL B 1 163 ? 3.570 27.515 8.836 1.00 21.91 163 VAL B C 1
ATOM 1989 O O . VAL B 1 163 ? 4.479 27.516 9.676 1.00 20.19 163 VAL B O 1
ATOM 1993 N N . ASP B 1 164 ? 3.410 26.566 7.937 1.00 21.83 164 ASP B N 1
ATOM 1994 C CA . ASP B 1 164 ? 4.262 25.366 7.913 1.00 25.25 164 ASP B CA 1
ATOM 1995 C C . ASP B 1 164 ? 5.170 25.565 6.705 1.00 20.89 164 ASP B C 1
ATOM 1996 O O . ASP B 1 164 ? 4.705 25.483 5.574 1.00 18.14 164 ASP B O 1
ATOM 2001 N N . GLY B 1 165 ? 6.429 25.912 6.925 1.00 19.86 165 GLY B N 1
ATOM 2002 C CA . GLY B 1 165 ? 7.288 26.291 5.806 1.00 20.31 165 GLY B CA 1
ATOM 2003 C C . GLY B 1 165 ? 8.343 25.267 5.442 1.00 20.36 165 GLY B C 1
ATOM 2004 O O . GLY B 1 165 ? 8.754 24.451 6.262 1.00 18.81 165 GLY B O 1
ATOM 2005 N N . SER B 1 166 ? 8.796 25.350 4.196 1.00 17.68 166 SER B N 1
ATOM 2006 C CA . SER B 1 166 ? 9.827 24.504 3.667 1.00 17.56 166 SER B CA 1
ATOM 2007 C C . SER B 1 166 ? 11.134 24.849 4.367 1.00 17.61 166 SER B C 1
ATOM 2008 O O . SER B 1 166 ? 11.233 25.877 5.023 1.00 18.98 166 SER B O 1
ATOM 2011 N N . ASN B 1 167 ? 12.134 24.012 4.165 1.00 17.95 167 ASN B N 1
ATOM 2012 C CA . ASN B 1 167 ? 13.512 24.277 4.589 1.00 19.28 167 ASN B CA 1
ATOM 2013 C C . ASN B 1 167 ? 14.040 25.629 4.096 1.00 19.26 167 ASN B C 1
ATOM 2014 O O . ASN B 1 167 ? 14.736 26.295 4.825 1.00 17.32 167 ASN B O 1
ATOM 2019 N N . ALA B 1 168 ? 13.722 25.998 2.840 1.00 18.08 168 ALA B N 1
ATOM 2020 C CA . ALA B 1 168 ? 14.220 27.219 2.233 1.00 18.57 168 ALA B CA 1
ATOM 2021 C C . ALA B 1 168 ? 13.654 28.457 2.951 1.00 19.91 168 ALA B C 1
ATOM 2022 O O . ALA B 1 168 ? 14.343 29.500 3.075 1.00 20.01 168 ALA B O 1
ATOM 2024 N N . VAL B 1 169 ? 12.419 28.337 3.436 1.00 18.77 169 VAL B N 1
ATOM 2025 C CA . VAL B 1 169 ? 11.803 29.387 4.241 1.00 18.83 169 VAL B CA 1
ATOM 2026 C C . VAL B 1 169 ? 12.577 29.579 5.536 1.00 19.63 169 VAL B C 1
ATOM 2027 O O . VAL B 1 169 ? 12.923 30.703 5.875 1.00 21.29 169 VAL B O 1
ATOM 2031 N N . TRP B 1 170 ? 12.906 28.490 6.203 1.00 22.71 170 TRP B N 1
ATOM 2032 C CA . TRP B 1 170 ? 13.694 28.534 7.465 1.00 22.19 170 TRP B CA 1
ATOM 2033 C C . TRP B 1 170 ? 15.100 29.099 7.293 1.00 23.27 170 TRP B C 1
ATOM 2034 O O . TRP B 1 170 ? 15.530 29.988 8.035 1.00 23.24 170 TRP B O 1
ATOM 2045 N N . SER B 1 171 ? 15.838 28.582 6.323 1.00 24.27 171 SER B N 1
ATOM 2046 C CA . SER B 1 171 ? 17.199 29.038 6.123 1.00 24.99 171 SER B CA 1
ATOM 2047 C C . SER B 1 171 ? 17.194 30.483 5.610 1.00 24.33 171 SER B C 1
ATOM 2048 O O . SER B 1 171 ? 18.099 31.238 5.908 1.00 23.82 171 SER B O 1
ATOM 2051 N N . ALA B 1 172 ? 16.148 30.908 4.908 1.00 23.11 172 ALA B N 1
ATOM 2052 C CA . ALA B 1 172 ? 16.085 32.320 4.465 1.00 22.73 172 ALA B CA 1
ATOM 2053 C C . ALA B 1 172 ? 15.871 33.309 5.627 1.00 21.30 172 ALA B C 1
ATOM 2054 O O . ALA B 1 172 ? 16.301 34.437 5.583 1.00 21.73 172 ALA B O 1
ATOM 2056 N N . LEU B 1 173 ? 15.216 32.864 6.674 1.00 21.69 173 LEU B N 1
ATOM 2057 C CA . LEU B 1 173 ? 15.020 33.672 7.855 1.00 21.85 173 LEU B CA 1
ATOM 2058 C C . LEU B 1 173 ? 16.170 33.521 8.824 1.00 23.83 173 LEU B C 1
ATOM 2059 O O . LEU B 1 173 ? 16.131 34.070 9.917 1.00 26.75 173 LEU B O 1
ATOM 2064 N N . GLY B 1 174 ? 17.175 32.740 8.460 1.00 25.84 174 GLY B N 1
ATOM 2065 C CA . GLY B 1 174 ? 18.339 32.535 9.322 1.00 29.11 174 GLY B CA 1
ATOM 2066 C C . GLY B 1 174 ? 18.088 31.646 10.529 1.00 29.26 174 GLY B C 1
ATOM 2067 O O . GLY B 1 174 ? 18.772 31.773 11.540 1.00 35.85 174 GLY B O 1
ATOM 2068 N N . LEU B 1 175 ? 17.133 30.736 10.414 1.00 27.45 175 LEU B N 1
ATOM 2069 C CA . LEU B 1 175 ? 16.664 29.939 11.528 1.00 30.93 175 LEU B CA 1
ATOM 2070 C C . LEU B 1 175 ? 16.962 28.462 11.330 1.00 31.46 175 LEU B C 1
ATOM 2071 O O . LEU B 1 175 ? 16.850 27.952 10.211 1.00 31.16 175 LEU B O 1
ATOM 2076 N N . ASN B 1 176 ? 17.286 27.783 12.431 1.00 32.32 176 ASN B N 1
ATOM 2077 C CA . ASN B 1 176 ? 17.565 26.344 12.467 1.00 35.75 176 ASN B CA 1
ATOM 2078 C C . ASN B 1 176 ? 16.283 25.566 12.693 1.00 36.59 176 ASN B C 1
ATOM 2079 O O . ASN B 1 176 ? 15.714 25.608 13.796 1.00 33.25 176 ASN B O 1
ATOM 2084 N N . LYS B 1 177 ? 15.849 24.823 11.672 1.00 36.64 177 LYS B N 1
ATOM 2085 C CA . LYS B 1 177 ? 14.592 24.062 11.760 1.00 37.21 177 LYS B CA 1
ATOM 2086 C C . LYS B 1 177 ? 14.573 23.000 12.841 1.00 36.03 177 LYS B C 1
ATOM 2087 O O . LYS B 1 177 ? 13.510 22.481 13.152 1.00 34.76 177 LYS B O 1
ATOM 2093 N N . ASN B 1 178 ? 15.725 22.695 13.429 1.00 40.09 178 ASN B N 1
ATOM 2094 C CA . ASN B 1 178 ? 15.771 21.762 14.559 1.00 44.70 178 ASN B CA 1
ATOM 2095 C C . ASN B 1 178 ? 15.062 22.211 15.828 1.00 45.94 178 ASN B C 1
ATOM 2096 O O . ASN B 1 178 ? 14.736 21.371 16.672 1.00 48.41 178 ASN B O 1
ATOM 2101 N N . VAL B 1 179 ? 14.831 23.514 15.992 1.00 42.02 179 VAL B N 1
ATOM 2102 C CA . VAL B 1 179 ? 14.061 23.987 17.150 1.00 40.35 179 VAL B CA 1
ATOM 2103 C C . VAL B 1 179 ? 12.569 23.737 16.915 1.00 36.18 179 VAL B C 1
ATOM 2104 O O . VAL B 1 179 ? 11.760 23.880 17.827 1.00 32.10 179 VAL B O 1
ATOM 2108 N N . GLY B 1 180 ? 12.203 23.422 15.674 1.00 33.16 180 GLY B N 1
ATOM 2109 C CA . GLY B 1 180 ? 10.885 22.864 15.368 1.00 30.23 180 GLY B CA 1
ATOM 2110 C C . GLY B 1 180 ? 9.786 23.887 15.236 1.00 29.39 180 GLY B C 1
ATOM 2111 O O . GLY B 1 180 ? 8.941 23.765 14.358 1.00 29.56 180 GLY B O 1
ATOM 2112 N N . VAL B 1 181 ? 9.783 24.893 16.112 1.00 31.02 181 VAL B N 1
ATOM 2113 C CA . VAL B 1 181 ? 8.783 25.952 16.092 1.00 28.71 181 VAL B CA 1
ATOM 2114 C C . VAL B 1 181 ? 9.357 27.286 16.569 1.00 30.54 181 VAL B C 1
ATOM 2115 O O . VAL B 1 181 ? 10.115 27.346 17.556 1.00 30.98 181 VAL B O 1
ATOM 2119 N N . VAL B 1 182 ? 8.984 28.353 15.872 1.00 25.49 182 VAL B N 1
ATOM 2120 C CA . VAL B 1 182 ? 9.351 29.720 16.246 1.00 26.39 182 VAL B CA 1
ATOM 2121 C C . VAL B 1 182 ? 8.144 30.651 16.087 1.00 26.41 182 VAL B C 1
ATOM 2122 O O . VAL B 1 182 ? 7.227 30.335 15.340 1.00 26.88 182 VAL B O 1
ATOM 2126 N N . ASP B 1 183 ? 8.168 31.800 16.773 1.00 28.03 183 ASP B N 1
ATOM 2127 C CA . ASP B 1 183 ? 7.203 32.897 16.581 1.00 28.26 183 ASP B CA 1
ATOM 2128 C C . ASP B 1 183 ? 7.514 33.745 15.360 1.00 28.12 183 ASP B C 1
ATOM 2129 O O . ASP B 1 183 ? 8.656 34.120 15.123 1.00 28.86 183 ASP B O 1
ATOM 2134 N N . ILE B 1 184 ? 6.486 34.015 14.565 1.00 27.44 184 ILE B N 1
ATOM 2135 C CA . ILE B 1 184 ? 6.603 34.899 13.413 1.00 27.45 184 ILE B CA 1
ATOM 2136 C C . ILE B 1 184 ? 5.382 35.793 13.320 1.00 28.12 184 ILE B C 1
ATOM 2137 O O . ILE B 1 184 ? 4.412 35.614 14.075 1.00 27.45 184 ILE B O 1
ATOM 2142 N N . THR B 1 185 ? 5.446 36.763 12.409 1.00 25.00 185 THR B N 1
ATOM 2143 C CA . THR B 1 185 ? 4.255 37.442 11.941 1.00 26.18 185 THR B CA 1
ATOM 2144 C C . THR B 1 185 ? 4.233 37.317 10.419 1.00 23.96 185 THR B C 1
ATOM 2145 O O . THR B 1 185 ? 5.268 37.153 9.784 1.00 24.19 185 THR B O 1
ATOM 2149 N N . TRP B 1 186 ? 3.051 37.403 9.836 1.00 24.16 186 TRP B N 1
ATOM 2150 C CA . TRP B 1 186 ? 2.955 37.371 8.387 1.00 22.01 186 TRP B CA 1
ATOM 2151 C C . TRP B 1 186 ? 1.825 38.233 7.861 1.00 22.01 186 TRP B C 1
ATOM 2152 O O . TRP B 1 186 ? 0.923 38.659 8.590 1.00 22.00 186 TRP B O 1
ATOM 2163 N N . SER B 1 187 ? 1.907 38.507 6.568 1.00 22.18 187 SER B N 1
ATOM 2164 C CA . SER B 1 187 ? 0.824 39.136 5.869 1.00 23.75 187 SER B CA 1
ATOM 2165 C C . SER B 1 187 ? 0.935 38.746 4.425 1.00 22.31 187 SER B C 1
ATOM 2166 O O . SER B 1 187 ? 1.943 38.194 4.009 1.00 19.35 187 SER B O 1
ATOM 2169 N N . MET B 1 188 ? -0.112 39.020 3.669 1.00 24.52 188 MET B N 1
ATOM 2170 C CA . MET B 1 188 ? -0.039 38.883 2.216 1.00 28.76 188 MET B CA 1
ATOM 2171 C C . MET B 1 188 ? 1.029 39.838 1.707 1.00 30.08 188 MET B C 1
ATOM 2172 O O . MET B 1 188 ? 1.214 40.915 2.262 1.00 27.10 188 MET B O 1
ATOM 2177 N N . ALA B 1 189 ? 1.725 39.436 0.653 1.00 33.55 189 ALA B N 1
ATOM 2178 C CA . ALA B 1 189 ? 2.796 40.242 0.057 1.00 36.43 189 ALA B CA 1
ATOM 2179 C C . ALA B 1 189 ? 2.412 40.650 -1.360 1.00 42.50 189 ALA B C 1
ATOM 2180 O O . ALA B 1 189 ? 1.420 40.157 -1.893 1.00 50.62 189 ALA B O 1
#

Sequence (298 aa):
KCNDDPEVGTHICRGTCKPSGTLTCQGKSHPTYDCSPPVTSSTPAKLTNNDFSEGGDGGGPSECDESYHSNNERIVALSTGWYNGGSRCGKMIRITASNGKSVSAKVVDECDSRHGCDKEHAGQPPCRNNIVDGSNAVWSALGLNKNVGVVDITWSMACKPSGTLTCQGKSHPTYDCSPPVTSSTPAKLTNNDFSEGGGGPSECDESYHSNNERIVALSTGWYNGGSRCGKMIRITASNGKSVSAKVVDECDSRHGCDKEHAGQPPCRNNIVDGSNAVWSALGLNKNVGVVDITWSMA

Organism: Actinidia chinensis var. chinensis (NCBI:txid1590841)

Solvent-accessible surface area: 15595 Å² total; per-residue (Å²): 252,130,124,36,39,114,45,38,40,57,121,135,39,192,84,146,82,164,40,72,31,88,52,94,32,165,88,144,74,28,14,12,0,80,36,17,27,105,53,69,105,65,0,91,6,81,0,33,53,27,34,8,22,105,2,32,64,38,51,48,64,4,100,36,68,148,46,97,16,32,6,83,60,110,1,0,2,0,0,7,18,2,17,83,82,20,57,41,36,51,106,68,0,137,0,48,8,102,76,59,109,47,15,39,0,72,0,2,20,39,17,34,0,120,97,7,31,56,202,155,62,71,34,63,65,9,18,81,1,19,13,0,19,0,0,24,18,0,3,83,43,0,51,42,80,85,116,94,35,74,28,82,8,49,3,23,68,83,90,169,75,70,33,86,53,100,30,143,87,129,77,28,26,10,26,79,41,17,42,107,53,70,106,63,0,89,6,80,0,34,51,50,57,8,20,101,4,50,90,56,63,3,108,37,70,148,44,96,14,32,6,88,62,109,2,0,3,0,0,8,19,2,14,84,82,19,61,42,37,47,103,69,0,110,0,50,7,104,78,59,109,44,10,27,0,73,0,3,26,42,19,33,0,114,98,7,31,56,204,153,62,76,32,102,65,9,17,123,19,42,13,0,16,0,0,26,16,0,2,83,42,0,53,43,80,55,108,94,34,74,29,84,8,47,4,24,67,84

Foldseek 3Di:
DDDDDVQQPDCPCPPCLHFPAWDAFPNDTDTFHQAADDADQWAKFKEFAAQQAPPGLNQFHAPQPRHGDDLLAWEWAAENNVCPVPPQAQFWKWKAFPVRFIDIHGYGHHQYRHDACDVSNPRDHRDDRGYIHTGPNNQVRNVHDNVVRMGMMIMHTD/DDFPAWDAFPNDTDTFDQAAPDADQWAKFKEFADQQAPVGQFHAPQPRHGDHLLAWEWAAENRVCPVPPQAQFWKWKAFPVGFIDIGGYGHHQYRHDACDVSNPRDHRDDRGYIHTGPNNQVRNVHDNVVRMGMMIMHTD

B-factor: mean 36.57, std 17.72, range [15.85, 127.11]

Secondary structure (DSSP, 8-state):
-----TTTT--TTTT-----EEEE-SS-EEEE-S--PPP-TTEEEEEEE---SSSSSS-S-BTTTTB---TTS-EEEEEHHHHGGGTTTT-EEEEEETTS-EEEEEEEEEE-SS--SSTTTTTPPPP-SSEEEE-HHHHHHTT--GGG--EEEEEEE-/----EEEE-SS-EEEE-S--PPP-TTEEEEEEE---STT----BTTTTB---TTS-EEEEEHHHHGGGTTTT-EEEEEETTS-EEEEEEEEEE-SS--SSTTTTTPPPP-SSEEEE-HHHHHHTT--GGG--EEEEEEE-